Protein 2P9W (pdb70)

Foldseek 3Di:
DDDQKQWQQAWLQLFLDWAAQAAVQWIWGWSFQQGWIKIARSVVSDIDIADAPPAGHLRHGQKTWAEKDFQDNYPTQKMKTWIFGPQCPVVVRHDLQTWIKMFIWTPPDDRHTYGPDMDICNVQQVVCCVVPPWGFGQWHYWEAFNQQWIWIFTFAGFAFIWIADNNRPDIHGAETDGFDDDGGQYFQEWYAWHVLRWIWTAAHRDGIWIFHDPDSYTYTQDAAEPDDPDDRPQKHYKYWDDDPPATKIWTDRPQKTKIWGDPPSRNYTYIDIWGDPVRNQQQFHYKYWHDDPPDIFIWTFGSNCVCRRRNTDRIGMTGTIDCVGVDDDPDPD

Organism: Malassezia furfur (NCBI:txid55194)

Solvent-accessible surface area: 14211 Å² total; per-residue (Å²): 129,24,47,82,78,16,42,0,133,14,139,14,0,0,1,6,1,1,21,13,0,89,62,68,108,20,0,2,0,0,3,7,51,36,0,51,0,0,7,6,38,26,182,86,116,73,86,68,38,0,81,7,148,72,8,30,28,126,6,144,17,101,16,17,0,0,0,3,16,32,40,73,56,73,100,0,154,64,0,3,0,0,0,13,10,29,94,4,44,63,77,109,77,83,33,29,124,22,45,11,9,0,8,0,1,80,16,94,16,56,129,124,21,172,38,65,33,59,22,90,0,91,141,2,7,58,52,0,69,181,106,44,56,126,22,0,20,4,3,5,9,4,5,8,8,149,116,8,18,0,0,0,0,1,4,0,23,4,0,0,0,0,52,0,17,37,95,10,178,75,40,31,3,1,1,72,33,91,30,122,56,67,124,113,14,2,0,12,0,1,13,23,5,63,103,20,48,29,0,0,0,0,0,17,21,57,8,1,0,0,0,64,18,94,146,91,127,15,217,32,54,83,10,151,34,73,52,116,11,44,83,66,85,45,12,38,0,0,25,34,2,49,53,73,110,54,6,4,0,0,0,0,19,46,31,59,0,0,0,0,32,11,93,52,90,6,161,20,0,31,32,67,82,20,120,45,77,70,0,108,134,2,22,6,2,0,1,5,16,11,23,79,65,103,87,43,0,0,0,0,0,1,0,20,81,126,20,24,20,121,57,38,77,51,58,2,10,2,28,42,3,85,58,40,0,16,77,32,136,77,130,201,204

Sequence (333 aa):
ALPDQIDVKVKNLTPEDTIYDRTRQVFYQQSSNLYKKGRIEVYNPKTQSSSHFNNVVIDDGASSNGDGEEQQMSSGLSLLTHDNSKRLLFAVMKNAKSFNFADQSSHGASSFHSFNLPLSENSKKPVWSVNNFEEKVVQDEFEKKAGKRPFGVVQSAQDRRDGNSYVAFALGMMPAIARVSADGKKTVSTFAWESSGNGGQRPGYSSGITFDPHSSNKLIIAFGGPRALTAFDDVSKPYAWPEEPVKKINGDDFGTLSGTEKKIVTVPVGNNESVLVGARAPYAISFRRSWDNWKKSANIIKKTKRSELQNSGFTAVADYYQGSEQGLYAVSAFFDNGAHGGRSDYPLYKLDNSIQNNFHHHHH

Structure (mmCIF, N/CA/C/O backbone):
data_2P9W
#
_entry.id   2P9W
#
_cell.length_a   44.480
_cell.length_b   164.000
_cell.length_c   50.680
_cell.angle_alpha   90.00
_cell.angle_beta   90.00
_cell.angle_gamma   90.00
#
_symmetry.space_group_name_H-M   'P 21 21 2'
#
loop_
_entity.id
_entity.type
_entity.pdbx_description
1 polymer 'Mal s 1 allergenic protein'
2 non-polymer 'SULFATE ION'
3 non-polymer 'CHLORIDE ION'
4 non-polymer GLYCEROL
5 water water
#
loop_
_atom_site.group_PDB
_atom_site.id
_atom_site.type_symbol
_atom_site.label_atom_id
_atom_site.label_alt_id
_atom_site.label_comp_id
_atom_site.label_asym_id
_atom_site.label_entity_id
_atom_site.label_seq_id
_atom_site.pdbx_PDB_ins_code
_atom_site.Cartn_x
_atom_site.Cartn_y
_atom_site.Cartn_z
_atom_site.occupancy
_atom_site.B_iso_or_equiv
_atom_site.auth_seq_id
_atom_site.auth_comp_id
_atom_site.auth_asym_id
_atom_site.auth_atom_id
_atom_site.pdbx_PDB_model_num
ATOM 1 N N . ALA A 1 1 ? -11.191 8.485 -3.673 1.00 48.21 23 ALA A N 1
ATOM 2 C CA . ALA A 1 1 ? -11.118 9.894 -3.188 1.00 42.52 23 ALA A CA 1
ATOM 3 C C . ALA A 1 1 ? -10.897 9.918 -1.677 1.00 39.11 23 ALA A C 1
ATOM 4 O O . ALA A 1 1 ? -11.179 8.946 -0.967 1.00 40.94 23 ALA A O 1
ATOM 6 N N . LEU A 1 2 ? -10.399 11.036 -1.175 1.00 29.84 24 LEU A N 1
ATOM 7 C CA . LEU A 1 2 ? -10.161 11.151 0.260 1.00 23.85 24 LEU A CA 1
ATOM 8 C C . LEU A 1 2 ? -11.478 11.459 0.981 1.00 18.84 24 LEU A C 1
ATOM 9 O O . LEU A 1 2 ? -12.355 12.145 0.434 1.00 24.10 24 LEU A O 1
ATOM 14 N N . PRO A 1 3 ? -11.626 10.955 2.216 1.00 16.41 25 PRO A N 1
ATOM 15 C CA . PRO A 1 3 ? -12.871 11.080 2.955 1.00 17.09 25 PRO A CA 1
ATOM 16 C C . PRO A 1 3 ? -13.125 12.506 3.461 1.00 16.56 25 PRO A C 1
ATOM 17 O O . PRO A 1 3 ? -12.178 13.227 3.824 1.00 16.90 25 PRO A O 1
ATOM 21 N N . ASP A 1 4 ? -14.396 12.881 3.546 1.00 15.75 26 ASP A N 1
ATOM 22 C CA . ASP A 1 4 ? -14.795 14.169 4.116 1.00 15.65 26 ASP A CA 1
ATOM 23 C C . ASP A 1 4 ? -14.411 14.286 5.594 1.00 13.78 26 ASP A C 1
ATOM 24 O O . ASP A 1 4 ? -14.141 15.386 6.077 1.00 16.00 26 ASP A O 1
ATOM 29 N N . GLN A 1 5 ? -14.425 13.160 6.302 1.00 13.55 27 GLN A N 1
ATOM 30 C CA . GLN A 1 5 ? -13.976 13.104 7.687 1.00 15.33 27 GLN A CA 1
ATOM 31 C C . GLN A 1 5 ? -13.305 11.786 7.995 1.00 14.59 27 GLN A C 1
ATOM 32 O O . GLN A 1 5 ? -13.611 10.756 7.381 1.00 16.65 27 GLN A O 1
ATOM 38 N N . ILE A 1 6 ? -12.357 11.870 8.913 1.00 13.63 28 ILE A N 1
ATOM 39 C CA . ILE A 1 6 ? -11.698 10.703 9.481 1.00 12.81 28 ILE A CA 1
ATOM 40 C C . ILE A 1 6 ? -12.153 10.708 10.930 1.00 11.87 28 ILE A C 1
ATOM 41 O O . ILE A 1 6 ? -11.803 11.618 11.694 1.00 13.14 28 ILE A O 1
ATOM 46 N N . ASP A 1 7 ? -13.018 9.757 11.308 1.00 13.82 29 ASP A N 1
ATOM 47 C CA . ASP A 1 7 ? -13.543 9.707 12.678 1.00 14.38 29 ASP A CA 1
ATOM 48 C C . ASP A 1 7 ? -12.687 8.822 13.570 1.00 13.63 29 ASP A C 1
ATOM 49 O O . ASP A 1 7 ? -12.729 7.591 13.487 1.00 15.85 29 ASP A O 1
ATOM 54 N N . VAL A 1 8 ? -11.892 9.467 14.416 1.00 12.80 30 VAL A N 1
ATOM 55 C CA . VAL A 1 8 ? -11.018 8.763 15.337 1.00 12.98 30 VAL A CA 1
ATOM 56 C C . VAL A 1 8 ? -11.869 8.352 16.539 1.00 13.48 30 VAL A C 1
ATOM 57 O O . VAL A 1 8 ? -12.300 9.209 17.328 1.00 13.78 30 VAL A O 1
ATOM 61 N N . LYS A 1 9 ? -12.088 7.036 16.702 1.00 16.66 31 LYS A N 1
ATOM 62 C CA . LYS A 1 9 ? -12.993 6.574 17.793 1.00 19.38 31 LYS A CA 1
ATOM 63 C C . LYS A 1 9 ? -12.124 6.099 18.958 1.00 21.03 31 LYS A C 1
ATOM 64 O O . LYS A 1 9 ? -11.842 4.911 19.149 1.00 27.13 31 LYS A O 1
ATOM 70 N N . VAL A 1 10 ? -11.647 7.082 19.697 1.00 16.41 32 VAL A N 1
ATOM 71 C CA . VAL A 1 10 ? -10.874 6.893 20.919 1.00 16.10 32 VAL A CA 1
ATOM 72 C C . VAL A 1 10 ? -11.604 7.716 21.989 1.00 17.11 32 VAL A C 1
ATOM 73 O O . VAL A 1 10 ? -11.847 8.880 21.799 1.00 21.34 32 VAL A O 1
ATOM 77 N N . LYS A 1 11 ? -11.952 7.094 23.107 1.00 16.33 33 LYS A N 1
ATOM 78 C CA . LYS A 1 11 ? -12.755 7.729 24.115 1.00 17.35 33 LYS A CA 1
ATOM 79 C C . LYS A 1 11 ? -11.909 8.768 24.851 1.00 14.09 33 LYS A C 1
ATOM 80 O O . LYS A 1 11 ? -10.767 8.504 25.257 1.00 16.12 33 LYS A O 1
ATOM 86 N N . ASN A 1 12 ? -12.491 9.948 25.041 1.00 14.16 34 ASN A N 1
ATOM 87 C CA . ASN A 1 12 ? -11.883 10.995 25.872 1.00 12.99 34 ASN A CA 1
ATOM 88 C C . ASN A 1 12 ? -10.460 11.323 25.456 1.00 14.18 34 ASN A C 1
ATOM 89 O O . ASN A 1 12 ? -9.569 11.448 26.300 1.00 20.53 34 ASN A O 1
ATOM 94 N N . LEU A 1 13 ? -10.236 11.416 24.157 1.00 10.97 35 LEU A N 1
ATOM 95 C CA . LEU A 1 13 ? -8.900 11.673 23.648 1.00 11.32 35 LEU A CA 1
ATOM 96 C C . LEU A 1 13 ? -8.437 13.108 23.873 1.00 11.05 35 LEU A C 1
ATOM 97 O O . LEU A 1 13 ? -7.310 13.330 24.299 1.00 11.28 35 LEU A O 1
ATOM 102 N N . THR A 1 14 ? -9.269 14.076 23.523 1.00 10.77 36 THR A N 1
ATOM 103 C CA . THR A 1 14 ? -8.928 15.506 23.525 1.00 11.09 36 THR A CA 1
ATOM 104 C C . THR A 1 14 ? -7.650 15.802 22.766 1.00 9.47 36 THR A C 1
ATOM 105 O O . THR A 1 14 ? -6.654 16.204 23.366 1.00 10.21 36 THR A O 1
ATOM 109 N N . PRO A 1 15 ? -7.676 15.637 21.441 1.00 9.86 37 PRO A N 1
ATOM 110 C CA . PRO A 1 15 ? -6.483 15.837 20.628 1.00 9.79 37 PRO A CA 1
ATOM 111 C C . PRO A 1 15 ? -6.198 17.300 20.361 1.00 11.13 37 PRO A C 1
ATOM 112 O O . PRO A 1 15 ? -6.550 17.851 19.331 1.00 13.30 37 PRO A O 1
ATOM 116 N N . GLU A 1 16 ? -5.492 17.906 21.305 1.00 10.99 38 GLU A N 1
ATOM 117 C CA . GLU A 1 16 ? -5.100 19.266 21.152 1.00 11.88 38 GLU A CA 1
ATOM 118 C C . GLU A 1 16 ? -4.161 19.475 19.962 1.00 11.11 38 GLU A C 1
ATOM 119 O O . GLU A 1 16 ? -4.148 20.550 19.346 1.00 14.71 38 GLU A O 1
ATOM 125 N N . ASP A 1 17 ? -3.361 18.473 19.647 1.00 9.49 39 ASP A N 1
ATOM 126 C CA . ASP A 1 17 ? -2.616 18.504 18.412 1.00 8.50 39 ASP A CA 1
ATOM 127 C C . ASP A 1 17 ? -2.755 17.148 17.751 1.00 8.06 39 ASP A C 1
ATOM 128 O O . ASP A 1 17 ? -3.142 16.155 18.392 1.00 8.60 39 ASP A O 1
ATOM 133 N N . THR A 1 18 ? -2.490 17.125 16.456 1.00 7.79 40 THR A N 1
ATOM 134 C CA . THR A 1 18 ? -2.472 15.912 15.637 1.00 8.04 40 THR A CA 1
ATOM 135 C C . THR A 1 18 ? -1.629 16.225 14.427 1.00 7.61 40 THR A C 1
ATOM 136 O O . THR A 1 18 ? -1.815 17.272 13.795 1.00 8.58 40 THR A O 1
ATOM 140 N N . ILE A 1 19 ? -0.720 15.294 14.101 1.00 7.70 41 ILE A N 1
ATOM 141 C CA . ILE A 1 19 ? 0.131 15.352 12.943 1.00 7.27 41 ILE A CA 1
ATOM 142 C C . ILE A 1 19 ? 0.123 13.970 12.283 1.00 7.29 41 ILE A C 1
ATOM 143 O O . ILE A 1 19 ? -0.063 12.959 12.948 1.00 9.41 41 ILE A O 1
ATOM 148 N N . TYR A 1 20 ? 0.285 13.959 10.970 1.00 7.61 42 TYR A N 1
ATOM 149 C CA . TYR A 1 20 ? 0.369 12.735 10.181 1.00 8.44 42 TYR A CA 1
ATOM 150 C C . TYR A 1 20 ? 1.806 12.401 9.800 1.00 8.00 42 TYR A C 1
ATOM 151 O O . TYR A 1 20 ? 2.565 13.299 9.441 1.00 10.87 42 TYR A O 1
ATOM 160 N N . ASP A 1 21 ? 2.120 11.120 9.879 1.00 9.09 43 ASP A N 1
ATOM 161 C CA . ASP A 1 21 ? 3.407 10.636 9.426 1.00 9.22 43 ASP A CA 1
ATOM 162 C C . ASP A 1 21 ? 3.190 9.890 8.096 1.00 9.09 43 ASP A C 1
ATOM 163 O O . ASP A 1 21 ? 2.688 8.765 8.084 1.00 10.73 43 ASP A O 1
ATOM 168 N N . ARG A 1 22 ? 3.493 10.528 6.967 1.00 10.02 44 ARG A N 1
ATOM 169 C CA . ARG A 1 22 ? 3.175 9.934 5.676 1.00 10.92 44 ARG A CA 1
ATOM 170 C C . ARG A 1 22 ? 3.874 8.579 5.481 1.00 12.69 44 ARG A C 1
ATOM 171 O O . ARG A 1 22 ? 3.325 7.626 4.891 1.00 14.02 44 ARG A O 1
ATOM 179 N N . THR A 1 23 ? 5.124 8.529 5.921 1.00 10.84 45 THR A N 1
ATOM 180 C CA . THR A 1 23 ? 5.949 7.328 5.748 1.00 11.51 45 THR A CA 1
ATOM 181 C C . THR A 1 23 ? 5.370 6.154 6.526 1.00 12.63 45 THR A C 1
ATOM 182 O O . THR A 1 23 ? 5.317 5.033 6.000 1.00 14.14 45 THR A O 1
ATOM 186 N N . ARG A 1 24 ? 4.922 6.391 7.746 1.00 10.64 46 ARG A N 1
ATOM 187 C CA . ARG A 1 24 ? 4.461 5.339 8.628 1.00 10.93 46 ARG A CA 1
ATOM 188 C C . ARG A 1 24 ? 2.951 5.153 8.646 1.00 10.88 46 ARG A C 1
ATOM 189 O O . ARG A 1 24 ? 2.470 4.201 9.231 1.00 12.35 46 ARG A O 1
ATOM 197 N N . GLN A 1 25 ? 2.223 6.034 7.946 1.00 10.97 47 GLN A N 1
ATOM 198 C CA . GLN A 1 25 ? 0.769 5.889 7.760 1.00 10.78 47 GLN A CA 1
ATOM 199 C C . GLN A 1 25 ? 0.006 5.868 9.073 1.00 11.09 47 GLN A C 1
ATOM 200 O O . GLN A 1 25 ? -0.994 5.182 9.221 1.00 12.36 47 GLN A O 1
ATOM 206 N N . VAL A 1 26 ? 0.421 6.738 9.990 1.00 9.98 48 VAL A N 1
ATOM 207 C CA . VAL A 1 26 ? -0.228 6.891 11.279 1.00 9.20 48 VAL A CA 1
ATOM 208 C C . VAL A 1 26 ? -0.337 8.3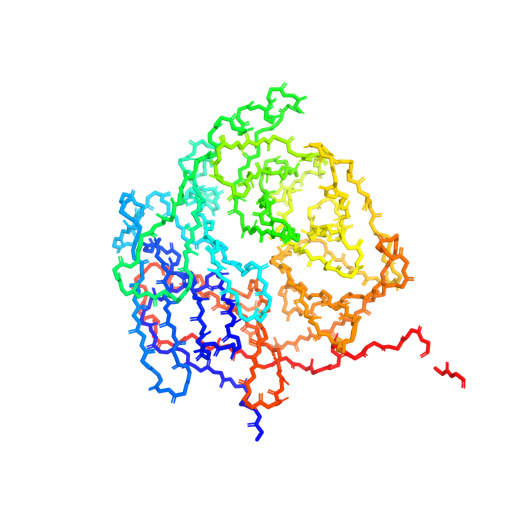89 11.581 1.00 9.26 48 VAL A C 1
ATOM 209 O O . VAL A 1 26 ? 0.520 9.202 11.155 1.00 9.60 48 VAL A O 1
ATOM 213 N N . PHE A 1 27 ? -1.335 8.728 12.399 1.00 8.07 49 PHE A N 1
ATOM 214 C CA . PHE A 1 27 ? -1.374 10.004 13.068 1.00 8.18 49 PHE A CA 1
ATOM 215 C C . PHE A 1 27 ? -0.805 9.868 14.478 1.00 8.67 49 PHE A C 1
ATOM 216 O O . PHE A 1 27 ? -1.059 8.888 15.186 1.00 10.09 49 PHE A O 1
ATOM 224 N N . TYR A 1 28 ? -0.049 10.896 14.876 1.00 7.78 50 TYR A N 1
ATOM 225 C CA . TYR A 1 28 ? 0.341 11.076 16.266 1.00 7.21 50 TYR A CA 1
ATOM 226 C C . TYR A 1 28 ? -0.580 12.175 16.827 1.00 6.68 50 TYR A C 1
ATOM 227 O O . TYR A 1 28 ? -0.686 13.264 16.266 1.00 8.23 50 TYR A O 1
ATOM 236 N N A GLN A 1 29 ? -1.299 11.852 17.908 0.50 6.57 51 GLN A N 1
ATOM 237 N N B GLN A 1 29 ? -1.191 11.865 17.979 0.50 6.98 51 GLN A N 1
ATOM 238 C CA A GLN A 1 29 ? -2.308 12.754 18.449 0.50 7.14 51 GLN A CA 1
ATOM 239 C CA B GLN A 1 29 ? -2.158 12.741 18.627 0.50 6.94 51 GLN A CA 1
ATOM 240 C C A GLN A 1 29 ? -2.081 12.987 19.923 0.50 6.66 51 GLN A C 1
ATOM 241 C C B GLN A 1 29 ? -1.788 13.014 20.062 0.50 6.59 51 GLN A C 1
ATOM 242 O O A GLN A 1 29 ? -1.778 12.064 20.678 0.50 7.39 51 GLN A O 1
ATOM 243 O O B GLN A 1 29 ? -1.292 12.160 20.778 0.50 7.50 51 GLN A O 1
ATOM 254 N N A SER A 1 30 ? -2.267 14.228 20.350 0.50 7.52 52 SER A N 1
ATOM 255 N N B SER A 1 30 ? -2.101 14.213 20.509 0.50 7.52 52 SER A N 1
ATOM 256 C CA A SER A 1 30 ? -2.274 14.521 21.789 0.50 8.97 52 SER A CA 1
ATOM 257 C CA B SER A 1 30 ? -1.895 14.557 21.907 0.50 8.52 52 SER A CA 1
ATOM 258 C C A SER A 1 30 ? -3.364 13.747 22.460 0.50 9.73 52 SER A C 1
ATOM 259 C C B SER A 1 30 ? -3.147 14.249 22.733 0.50 11.22 52 SER A C 1
ATOM 260 O O A SER A 1 30 ? -4.475 13.631 21.924 0.50 8.69 52 SER A O 1
ATOM 261 O O B SER A 1 30 ? -4.161 14.925 22.550 0.50 14.38 52 SER A O 1
ATOM 266 N N . ASN A 1 31 ? -3.078 13.290 23.673 1.00 9.56 53 ASN A N 1
ATOM 267 C CA . ASN A 1 31 ? -4.140 13.059 24.630 1.00 10.06 53 ASN A CA 1
ATOM 268 C C . ASN A 1 31 ? -3.924 14.116 25.702 1.00 11.09 53 ASN A C 1
ATOM 269 O O . ASN A 1 31 ? -3.001 14.018 26.523 1.00 11.15 53 ASN A O 1
ATOM 274 N N . LEU A 1 32 ? -4.739 15.162 25.664 1.00 9.77 54 LEU A N 1
ATOM 275 C CA . LEU A 1 32 ? -4.442 16.339 26.523 1.00 10.24 54 LEU A CA 1
ATOM 276 C C . LEU A 1 32 ? -4.345 15.984 27.994 1.00 9.44 54 LEU A C 1
ATOM 277 O O . LEU A 1 32 ? -3.335 16.180 28.661 1.00 10.24 54 LEU A O 1
ATOM 282 N N . TYR A 1 33 ? -5.452 15.495 28.514 1.00 9.75 55 TYR A N 1
ATOM 283 C CA . TYR A 1 33 ? -5.572 15.390 29.935 1.00 9.64 55 TYR A CA 1
ATOM 284 C C . TYR A 1 33 ? -4.746 14.265 30.531 1.00 11.45 55 TYR A C 1
ATOM 285 O O . TYR A 1 33 ? -4.347 14.364 31.716 1.00 11.69 55 TYR A O 1
ATOM 294 N N A LYS A 1 34 ? -4.538 13.188 29.750 0.50 10.03 56 LYS A N 1
ATOM 295 N N B LYS A 1 34 ? -4.494 13.194 29.769 0.50 10.22 56 LYS A N 1
ATOM 296 C CA A LYS A 1 34 ? -3.732 12.058 30.193 0.50 10.67 56 LYS A CA 1
ATOM 297 C CA B LYS A 1 34 ? -3.681 12.109 30.293 0.50 10.59 56 LYS A CA 1
ATOM 298 C C A LYS A 1 34 ? -2.230 12.286 29.951 0.50 10.20 56 LYS A C 1
ATOM 299 C C B LYS A 1 34 ? -2.207 12.267 29.926 0.50 9.72 56 LYS A C 1
ATOM 300 O O A LYS A 1 34 ? -1.414 11.522 30.420 0.50 10.45 56 LYS A O 1
ATOM 301 O O B LYS A 1 34 ? -1.391 11.432 30.262 0.50 10.42 56 LYS A O 1
ATOM 312 N N . GLY A 1 35 ? -1.865 13.356 29.243 1.00 10.00 57 GLY A N 1
ATOM 313 C CA . GLY A 1 35 ? -0.465 13.671 29.063 1.00 9.94 57 GLY A CA 1
ATOM 314 C C . GLY A 1 35 ? 0.291 12.571 28.345 1.00 9.92 57 GLY A C 1
ATOM 315 O O . GLY A 1 35 ? 1.425 12.215 28.747 1.00 11.05 57 GLY A O 1
ATOM 316 N N . ARG A 1 36 ? -0.281 12.061 27.240 1.00 10.36 58 ARG A N 1
ATOM 317 C CA . ARG A 1 36 ? 0.362 10.955 26.504 1.00 10.32 58 ARG A CA 1
ATOM 318 C C . ARG A 1 36 ? 0.169 11.161 25.015 1.00 9.14 58 ARG A C 1
ATOM 319 O O . ARG A 1 36 ? -0.659 12.005 24.594 1.00 10.47 58 ARG A O 1
ATOM 327 N N . ILE A 1 37 ? 0.893 10.369 24.226 1.00 9.11 59 ILE A N 1
ATOM 328 C CA . ILE A 1 37 ? 0.799 10.431 22.778 1.00 8.56 59 ILE A CA 1
ATOM 329 C C . ILE A 1 37 ? -0.055 9.233 22.356 1.00 9.12 59 ILE A C 1
ATOM 330 O O . ILE A 1 37 ? 0.226 8.119 22.820 1.00 11.81 59 ILE A O 1
ATOM 335 N N . GLU A 1 38 ? -1.067 9.460 21.514 1.00 7.86 60 GLU A N 1
ATOM 336 C CA . GLU A 1 38 ? -1.870 8.387 20.971 1.00 8.25 60 GLU A CA 1
ATOM 337 C C . GLU A 1 38 ? -1.488 8.224 19.496 1.00 7.92 60 GLU A C 1
ATOM 338 O O . GLU A 1 38 ? -1.262 9.207 18.798 1.00 11.71 60 GLU A O 1
ATOM 344 N N . VAL A 1 39 ? -1.296 6.975 19.063 1.00 8.64 61 VAL A N 1
ATOM 345 C CA . VAL A 1 39 ? -0.835 6.665 17.713 1.00 8.49 61 VAL A CA 1
ATOM 346 C C . VAL A 1 39 ? -1.996 5.920 17.024 1.00 8.20 61 VAL A C 1
ATOM 347 O O . VAL A 1 39 ? -2.382 4.824 17.473 1.00 10.26 61 VAL A O 1
ATOM 351 N N . TYR A 1 40 ? -2.569 6.540 15.997 1.00 8.49 62 TYR A N 1
ATOM 352 C CA . TYR A 1 40 ? -3.777 6.048 15.362 1.00 8.02 62 TYR A CA 1
ATOM 353 C C . TYR A 1 40 ? -3.489 5.668 13.924 1.00 8.57 62 TYR A C 1
ATOM 354 O O . TYR A 1 40 ? -2.971 6.486 13.137 1.00 9.60 62 TYR A O 1
ATOM 363 N N . ASN A 1 41 ? -3.852 4.451 13.546 1.00 8.87 63 ASN A N 1
ATOM 364 C CA . ASN A 1 41 ? -3.740 4.005 12.163 1.00 9.44 63 ASN A CA 1
ATOM 365 C C . ASN A 1 41 ? -5.100 4.153 11.506 1.00 9.38 63 ASN A C 1
ATOM 366 O O . ASN A 1 41 ? -6.006 3.438 11.855 1.00 11.17 63 ASN A O 1
ATOM 371 N N . PRO A 1 42 ? -5.249 5.113 10.568 1.00 10.52 64 PRO A N 1
ATOM 372 C CA . PRO A 1 42 ? -6.559 5.349 10.007 1.00 11.08 64 PRO A CA 1
ATOM 373 C C . PRO A 1 42 ? -7.043 4.286 9.050 1.00 14.03 64 PRO A C 1
ATOM 374 O O . PRO A 1 42 ? -8.255 4.170 8.858 1.00 17.15 64 PRO A O 1
ATOM 378 N N . LYS A 1 43 ? -6.137 3.468 8.520 1.00 12.67 65 LYS A N 1
ATOM 379 C CA . LYS A 1 43 ? -6.543 2.372 7.634 1.00 15.31 65 LYS A CA 1
ATOM 380 C C . LYS A 1 43 ? -7.138 1.209 8.418 1.00 13.79 65 LYS A C 1
ATOM 381 O O . LYS A 1 43 ? -8.133 0.624 7.988 1.00 18.22 65 LYS A O 1
ATOM 387 N N . THR A 1 44 ? -6.512 0.844 9.535 1.00 12.39 66 THR A N 1
ATOM 388 C CA . THR A 1 44 ? -6.981 -0.313 10.330 1.00 11.99 66 THR A CA 1
ATOM 389 C C . THR A 1 44 ? -7.862 0.096 11.507 1.00 11.24 66 THR A C 1
ATOM 390 O O . THR A 1 44 ? -8.588 -0.728 12.049 1.00 12.22 66 THR A O 1
ATOM 394 N N . GLN A 1 45 ? -7.757 1.360 11.917 1.00 10.08 67 GLN A N 1
ATOM 395 C CA . GLN A 1 45 ? -8.380 1.896 13.112 1.00 12.15 67 GLN A CA 1
ATOM 396 C C . GLN A 1 45 ? -7.779 1.407 14.444 1.00 12.32 67 GLN A C 1
ATOM 397 O O . GLN A 1 45 ? -8.346 1.633 15.528 1.00 15.05 67 GLN A O 1
ATOM 403 N N A SER A 1 46 ? -6.633 0.732 14.374 0.25 9.88 68 SER A N 1
ATOM 404 N N B SER A 1 46 ? -6.590 0.820 14.364 0.25 10.79 68 SER A N 1
ATOM 405 N N C SER A 1 46 ? -6.611 0.781 14.374 0.50 10.85 68 SER A N 1
ATOM 406 C CA A SER A 1 46 ? -5.941 0.337 15.590 0.25 9.94 68 SER A CA 1
ATOM 407 C CA B SER A 1 46 ? -5.900 0.341 15.549 0.25 10.49 68 SER A CA 1
ATOM 408 C CA C SER A 1 46 ? -5.938 0.380 15.587 0.50 11.31 68 SER A CA 1
ATOM 409 C C A SER A 1 46 ? -5.267 1.574 16.180 0.25 9.95 68 SER A C 1
ATOM 410 C C B SER A 1 46 ? -5.086 1.476 16.177 0.25 10.19 68 SER A C 1
ATOM 411 C C C SER A 1 46 ? -5.258 1.598 16.183 0.50 10.09 68 SER A C 1
ATOM 412 O O A SER A 1 46 ? -4.877 2.492 15.449 0.25 13.20 68 SER A O 1
ATOM 413 O O B SER A 1 46 ? -4.366 2.196 15.464 0.25 7.59 68 SER A O 1
ATOM 414 O O C SER A 1 46 ? -4.792 2.487 15.450 0.50 10.15 68 SER A O 1
ATOM 421 N N . HIS A 1 47 ? -5.164 1.600 17.503 1.00 9.58 69 HIS A N 1
ATOM 422 C CA . HIS A 1 47 ? -4.429 2.646 18.212 1.00 10.15 69 HIS A CA 1
ATOM 423 C C . HIS A 1 47 ? -3.711 2.077 19.444 1.00 10.11 69 HIS A C 1
ATOM 424 O O . HIS A 1 47 ? -4.094 1.051 20.023 1.00 9.86 69 HIS A O 1
ATOM 431 N N . PHE A 1 48 ? -2.674 2.798 19.857 1.00 9.90 70 PHE A N 1
ATOM 432 C CA . PHE A 1 48 ? -2.025 2.547 21.128 1.00 9.61 70 PHE A CA 1
ATOM 433 C C . PHE A 1 48 ? -1.502 3.887 21.628 1.00 10.25 70 PHE A C 1
ATOM 434 O O . PHE A 1 48 ? -1.592 4.909 20.931 1.00 10.28 70 PHE A O 1
ATOM 442 N N A ASN A 1 49 ? -0.926 3.855 22.830 0.50 10.93 71 ASN A N 1
ATOM 443 N N B ASN A 1 49 ? -0.979 3.893 22.839 0.50 10.75 71 ASN A N 1
ATOM 444 C CA A ASN A 1 49 ? -0.415 5.056 23.497 0.50 10.93 71 ASN A CA 1
ATOM 445 C CA B ASN A 1 49 ? -0.454 5.127 23.370 0.50 10.40 71 ASN A CA 1
ATOM 446 C C A ASN A 1 49 ? 1.026 4.945 23.906 0.50 11.91 71 ASN A C 1
ATOM 447 C C B ASN A 1 49 ? 0.973 4.973 23.910 0.50 10.59 71 ASN A C 1
ATOM 448 O O A ASN A 1 49 ? 1.515 3.850 24.227 0.50 13.10 71 ASN A O 1
ATOM 449 O O B ASN A 1 49 ? 1.443 3.851 24.171 0.50 12.12 71 ASN A O 1
ATOM 458 N N . VAL A 1 50 ? 1.658 6.108 24.021 1.00 10.54 72 VAL A N 1
ATOM 459 C CA . VAL A 1 50 ? 3.010 6.227 24.564 1.00 10.52 72 VAL A CA 1
ATOM 460 C C . VAL A 1 50 ? 2.899 7.158 25.752 1.00 10.58 72 VAL A C 1
ATOM 461 O O . VAL A 1 50 ? 2.548 8.325 25.645 1.00 11.17 72 VAL A O 1
ATOM 465 N N . VAL A 1 51 ? 3.134 6.585 26.930 1.00 12.61 73 VAL A N 1
ATOM 466 C CA . VAL A 1 51 ? 3.183 7.308 28.179 1.00 14.31 73 VAL A CA 1
ATOM 467 C C . VAL A 1 51 ? 4.575 7.848 28.459 1.00 15.15 73 VAL A C 1
ATOM 468 O O . VAL A 1 51 ? 5.589 7.315 28.001 1.00 18.88 73 VAL A O 1
ATOM 472 N N . ILE A 1 52 ? 4.612 8.952 29.210 1.00 13.61 74 ILE A N 1
ATOM 473 C CA . ILE A 1 52 ? 5.857 9.560 29.645 1.00 15.57 74 ILE A CA 1
ATOM 474 C C . ILE A 1 52 ? 5.894 9.484 31.153 1.00 15.54 74 ILE A C 1
ATOM 475 O O . ILE A 1 52 ? 5.085 10.089 31.830 1.00 14.65 74 ILE A O 1
ATOM 480 N N A ASP A 1 53 ? 6.861 8.713 31.660 0.50 17.78 75 ASP A N 1
ATOM 481 N N B ASP A 1 53 ? 6.830 8.705 31.685 0.50 14.95 75 ASP A N 1
ATOM 482 C CA A ASP A 1 53 ? 7.015 8.471 33.091 0.50 18.50 75 ASP A CA 1
ATOM 483 C CA B ASP A 1 53 ? 6.785 8.381 33.101 0.50 19.29 75 ASP A CA 1
ATOM 484 C C A ASP A 1 53 ? 7.018 9.772 33.873 0.50 18.40 75 ASP A C 1
ATOM 485 C C B ASP A 1 53 ? 7.075 9.614 33.957 0.50 19.76 75 ASP A C 1
ATOM 486 O O A ASP A 1 53 ? 7.743 10.703 33.515 0.50 17.65 75 ASP A O 1
ATOM 487 O O B ASP A 1 53 ? 8.050 10.323 33.747 0.50 21.35 75 ASP A O 1
ATOM 496 N N . GLY A 1 54 ? 6.176 9.861 34.905 1.00 17.75 76 GLY A N 1
ATOM 497 C CA . GLY A 1 54 ? 6.165 11.063 35.736 1.00 20.01 76 GLY A CA 1
ATOM 498 C C . GLY A 1 54 ? 5.337 12.217 35.192 1.00 19.12 76 GLY A C 1
ATOM 499 O O . GLY A 1 54 ? 5.142 13.213 35.892 1.00 24.59 76 GLY A O 1
ATOM 500 N N . ALA A 1 55 ? 4.876 12.112 33.944 1.00 15.38 77 ALA A N 1
ATOM 501 C CA . ALA A 1 55 ? 4.103 13.179 33.316 1.00 13.53 77 ALA A CA 1
ATOM 502 C C . ALA A 1 55 ? 2.718 12.717 32.895 1.00 13.49 77 ALA A C 1
ATOM 503 O O . ALA A 1 55 ? 1.741 13.440 33.082 1.00 14.86 77 ALA A O 1
ATOM 505 N N . SER A 1 56 ? 2.612 11.512 32.338 1.00 12.84 78 SER A N 1
ATOM 506 C CA . SER A 1 56 ? 1.316 10.998 31.947 1.00 12.55 78 SER A CA 1
ATOM 507 C C . SER A 1 56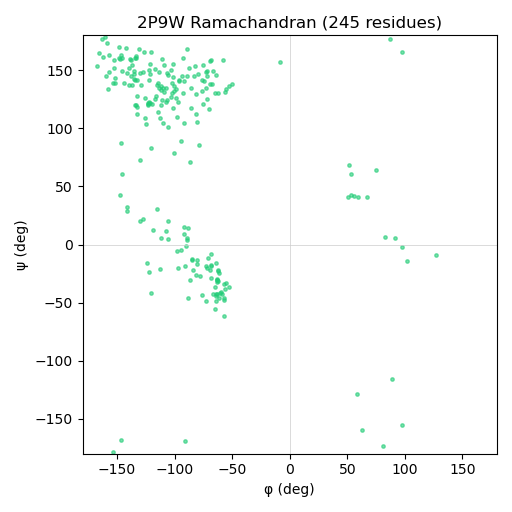 ? 0.466 10.720 33.205 1.00 13.12 78 SER A C 1
ATOM 508 O O . SER A 1 56 ? 0.996 10.527 34.326 1.00 15.77 78 SER A O 1
ATOM 511 N N . SER A 1 57 ? -0.849 10.676 33.029 1.00 11.80 79 SER A N 1
ATOM 512 C CA . SER A 1 57 ? -1.761 10.517 34.149 1.00 12.99 79 SER A CA 1
ATOM 513 C C . SER A 1 57 ? -3.052 9.868 33.715 1.00 14.73 79 SER A C 1
ATOM 514 O O . SER A 1 57 ? -3.216 9.519 32.549 1.00 13.60 79 SER A O 1
ATOM 517 N N . ASN A 1 58 ? -3.981 9.706 34.654 1.00 15.11 80 ASN A N 1
ATOM 518 C CA . ASN A 1 58 ? -5.314 9.206 34.337 1.00 16.47 80 ASN A CA 1
ATOM 519 C C . ASN A 1 58 ? -6.338 10.291 34.031 1.00 15.86 80 ASN A C 1
ATOM 520 O O . ASN A 1 58 ? -7.526 9.994 33.977 1.00 17.95 80 ASN A O 1
ATOM 525 N N . GLY A 1 59 ? -5.878 11.527 33.781 1.00 14.85 81 GLY A N 1
ATOM 526 C CA . GLY A 1 59 ? -6.759 12.615 33.369 1.00 15.06 81 GLY A CA 1
ATOM 527 C C . GLY A 1 59 ? -6.668 13.880 34.203 1.00 14.43 81 GLY A C 1
ATOM 528 O O . GLY A 1 59 ? -7.263 14.900 33.835 1.00 16.32 81 GLY A O 1
ATOM 529 N N . ASP A 1 60 ? -5.944 13.818 35.328 1.00 15.91 82 ASP A N 1
ATOM 530 C CA . ASP A 1 60 ? -5.850 14.965 36.239 1.00 16.05 82 ASP A CA 1
ATOM 531 C C . ASP A 1 60 ? -4.397 15.335 36.560 1.00 14.02 82 ASP A C 1
ATOM 532 O O . ASP A 1 60 ? -4.122 16.008 37.547 1.00 17.40 82 ASP A O 1
ATOM 537 N N . GLY A 1 61 ? -3.475 14.932 35.688 1.00 13.26 83 GLY A N 1
ATOM 538 C CA . GLY A 1 61 ? -2.090 15.240 35.922 1.00 14.28 83 GLY A CA 1
ATOM 539 C C . GLY A 1 61 ? -1.775 16.713 35.776 1.00 13.25 83 GLY A C 1
ATOM 540 O O . GLY A 1 61 ? -2.490 17.438 35.064 1.00 15.03 83 GLY A O 1
ATOM 541 N N A GLU A 1 62 ? -0.669 17.128 36.398 0.50 11.44 84 GLU A N 1
ATOM 542 N N B GLU A 1 62 ? -0.662 17.127 36.386 0.50 16.90 84 GLU A N 1
ATOM 543 C CA A GLU A 1 62 ? -0.168 18.516 36.322 0.50 14.34 84 GLU A CA 1
ATOM 544 C CA B GLU A 1 62 ? -0.183 18.519 36.336 0.50 18.23 84 GLU A CA 1
ATOM 545 C C A GLU A 1 62 ? 0.212 18.927 34.905 0.50 12.39 84 GLU A C 1
ATOM 546 C C B GLU A 1 62 ? 0.333 18.942 34.961 0.50 14.46 84 GLU A C 1
ATOM 547 O O A GLU A 1 62 ? 0.058 20.091 34.540 0.50 15.20 84 GLU A O 1
ATOM 548 O O B GLU A 1 62 ? 0.443 20.138 34.707 0.50 13.37 84 GLU A O 1
ATOM 559 N N . GLN A 1 63 ? 0.715 17.981 34.121 1.00 11.30 85 GLN A N 1
ATOM 560 C CA . GLN A 1 63 ? 1.158 18.254 32.749 1.00 10.81 85 GLN A CA 1
ATOM 561 C C . GLN A 1 63 ? 0.217 17.599 31.755 1.00 11.89 85 GLN A C 1
ATOM 562 O O . GLN A 1 63 ? -0.372 16.542 32.008 1.00 14.76 85 GLN A O 1
ATOM 568 N N . GLN A 1 64 ? 0.044 18.283 30.631 1.00 10.65 86 GLN A N 1
ATOM 569 C CA . GLN A 1 64 ? -0.855 17.894 29.569 1.00 10.10 86 GLN A CA 1
ATOM 570 C C . GLN A 1 64 ? -0.137 17.929 28.239 1.00 9.45 86 GLN A C 1
ATOM 571 O O . GLN A 1 64 ? 0.737 18.748 28.032 1.00 11.18 86 GLN A O 1
ATOM 577 N N . MET A 1 65 ? -0.515 17.032 27.331 1.00 10.85 87 MET A N 1
ATOM 578 C CA . MET A 1 65 ? 0.152 16.941 26.012 1.00 11.27 87 MET A CA 1
ATOM 579 C C . MET A 1 65 ? -0.383 18.036 25.089 1.00 11.38 87 MET A C 1
ATOM 580 O O . MET A 1 65 ? -1.553 18.021 24.743 1.00 16.22 87 MET A O 1
ATOM 585 N N A SER A 1 66 ? 0.420 19.040 24.763 0.50 14.05 88 SER A N 1
ATOM 586 N N B SER A 1 66 ? 0.477 18.975 24.655 0.50 10.40 88 SER A N 1
ATOM 587 C CA A SER A 1 66 ? 0.003 19.875 23.652 0.50 16.58 88 SER A CA 1
ATOM 588 C CA B SER A 1 66 ? 0.004 20.169 23.879 0.50 9.38 88 SER A CA 1
ATOM 589 C C A SER A 1 66 ? 0.786 19.369 22.448 0.50 13.33 88 SER A C 1
ATOM 590 C C B SER A 1 66 ? 0.445 20.317 22.384 0.50 8.76 88 SER A C 1
ATOM 591 O O A SER A 1 66 ? 0.676 18.248 21.992 0.50 16.82 88 SER A O 1
ATOM 592 O O B SER A 1 66 ? -0.345 20.802 21.563 0.50 7.58 88 SER A O 1
ATOM 597 N N . GLY A 1 67 ? 1.720 20.110 22.036 1.00 13.53 89 GLY A N 1
ATOM 598 C CA . GLY A 1 67 ? 2.097 20.040 20.648 1.00 9.38 89 GLY A CA 1
ATOM 599 C C . GLY A 1 67 ? 2.947 18.853 20.315 1.00 8.67 89 GLY A C 1
ATOM 600 O O . GLY A 1 67 ? 3.775 18.366 21.126 1.00 15.06 89 GLY A O 1
ATOM 601 N N . LEU A 1 68 ? 2.795 18.405 19.082 1.00 7.04 90 LEU A N 1
ATOM 602 C CA . LEU A 1 68 ? 3.650 17.347 18.534 1.00 7.60 90 LEU A CA 1
ATOM 603 C C . LEU A 1 68 ? 4.225 17.862 17.216 1.00 7.90 90 LEU A C 1
ATOM 604 O O . LEU A 1 68 ? 3.592 18.631 16.513 1.00 8.51 90 LEU A O 1
ATOM 609 N N . SER A 1 69 ? 5.429 17.426 16.881 1.00 7.72 91 SER A N 1
ATOM 610 C CA . SER A 1 69 ? 6.030 17.804 15.609 1.00 7.36 91 SER A CA 1
ATOM 611 C C . SER A 1 69 ? 7.003 16.766 15.129 1.00 7.42 91 SER A C 1
ATOM 612 O O . SER A 1 69 ? 7.545 16.000 15.940 1.00 9.16 91 SER A O 1
ATOM 615 N N . LEU A 1 70 ? 7.264 16.773 13.814 1.00 8.04 92 LEU A N 1
ATOM 616 C CA . LEU A 1 70 ? 8.218 15.876 13.176 1.00 7.87 92 LEU A CA 1
ATOM 617 C C . LEU A 1 70 ? 9.520 16.583 12.890 1.00 7.40 92 LEU A C 1
ATOM 618 O O . LEU A 1 70 ? 9.551 17.739 12.466 1.00 9.02 92 LEU A O 1
ATOM 623 N N . LEU A 1 71 ? 10.629 15.855 13.025 1.00 8.24 93 LEU A N 1
ATOM 624 C CA . LEU A 1 71 ? 11.924 16.379 12.576 1.00 8.44 93 LEU A CA 1
ATOM 625 C C . LEU A 1 71 ? 11.913 16.769 11.085 1.00 8.95 93 LEU A C 1
ATOM 626 O O . LEU A 1 71 ? 12.444 17.825 10.721 1.00 9.58 93 LEU A O 1
ATOM 631 N N . THR A 1 72 ? 11.394 15.868 10.231 1.00 9.35 94 THR A N 1
ATOM 632 C CA . THR A 1 72 ? 11.244 16.115 8.797 1.00 10.22 94 THR A CA 1
ATOM 633 C C . THR A 1 72 ? 9.885 15.550 8.399 1.00 9.71 94 THR A C 1
ATOM 634 O O . THR A 1 72 ? 9.345 14.665 9.043 1.00 10.54 94 THR A O 1
ATOM 638 N N . HIS A 1 73 ? 9.384 16.023 7.277 1.00 9.72 95 HIS A N 1
ATOM 639 C CA . HIS A 1 73 ? 8.086 15.584 6.798 1.00 10.53 95 HIS A CA 1
ATOM 640 C C . HIS A 1 73 ? 8.064 14.102 6.444 1.00 11.23 95 HIS A C 1
ATOM 641 O O . HIS A 1 73 ? 7.170 13.354 6.868 1.00 11.31 95 HIS A O 1
ATOM 648 N N . ASP A 1 74 ? 9.069 13.692 5.680 1.00 11.89 96 ASP A N 1
ATOM 649 C CA . ASP A 1 74 ? 9.200 12.309 5.222 1.00 12.31 96 ASP A CA 1
ATOM 650 C C . ASP A 1 74 ? 10.319 11.612 5.973 1.00 11.95 96 ASP A C 1
ATOM 651 O O . ASP A 1 74 ? 11.332 12.221 6.319 1.00 12.51 96 ASP A O 1
ATOM 656 N N . ASN A 1 75 ? 10.144 10.314 6.183 1.00 11.33 97 ASN A N 1
ATOM 657 C CA . ASN A 1 75 ? 11.152 9.507 6.837 1.00 12.10 97 ASN A CA 1
ATOM 658 C C . ASN A 1 75 ? 11.605 10.152 8.128 1.00 10.76 97 ASN A C 1
ATOM 659 O O . ASN A 1 75 ? 12.801 10.127 8.446 1.00 12.07 97 ASN A O 1
ATOM 664 N N . SER A 1 76 ? 10.668 10.713 8.886 1.00 11.33 98 SER A N 1
ATOM 665 C CA . SER A 1 76 ? 11.089 11.447 10.066 1.00 10.46 98 SER A CA 1
ATOM 666 C C . SER A 1 76 ? 11.801 10.531 11.046 1.00 9.42 98 SER A C 1
ATOM 667 O O . SER A 1 76 ? 11.262 9.496 11.419 1.00 10.79 98 SER A O 1
ATOM 670 N N . LYS A 1 77 ? 12.973 10.950 11.509 1.00 10.23 99 LYS A N 1
ATOM 671 C CA . LYS A 1 77 ? 13.715 10.143 12.470 1.00 9.96 99 LYS A CA 1
ATOM 672 C C . LYS A 1 77 ? 13.292 10.351 13.904 1.00 10.29 99 LYS A C 1
ATOM 673 O O . LYS A 1 77 ? 13.527 9.495 14.781 1.00 10.79 99 LYS A O 1
ATOM 679 N N . ARG A 1 78 ? 12.665 11.510 14.167 1.00 9.46 100 ARG A N 1
ATOM 680 C CA . ARG A 1 78 ? 12.284 11.878 15.519 1.00 9.22 100 ARG A CA 1
ATOM 681 C C . ARG A 1 78 ? 10.947 12.601 15.547 1.00 8.77 100 ARG A C 1
ATOM 682 O O . ARG A 1 78 ? 10.499 13.186 14.545 1.00 8.86 100 ARG A O 1
ATOM 690 N N A LEU A 1 79 ? 10.291 12.497 16.701 0.50 8.25 101 LEU A N 1
ATOM 691 N N B LEU A 1 79 ? 10.348 12.527 16.738 0.50 9.10 101 LEU A N 1
ATOM 692 C CA A LEU A 1 79 ? 9.094 13.248 17.028 0.50 7.61 101 LEU A CA 1
ATOM 693 C CA B LEU A 1 79 ? 9.097 13.151 17.118 0.50 9.32 101 LEU A CA 1
ATOM 694 C C A LEU A 1 79 ? 9.317 13.963 18.368 0.50 7.75 101 LEU A C 1
ATOM 695 C C B LEU A 1 79 ? 9.424 14.012 18.352 0.50 8.76 101 LEU A C 1
ATOM 696 O O A LEU A 1 79 ? 9.913 13.401 19.302 0.50 7.49 101 LEU A O 1
ATOM 697 O O B LEU A 1 79 ? 10.263 13.622 19.185 0.50 8.67 101 LEU A O 1
ATOM 706 N N . PHE A 1 80 ? 8.809 15.189 18.447 1.00 7.75 102 PHE A N 1
ATOM 707 C CA . PHE A 1 80 ? 8.990 16.046 19.596 1.00 8.15 102 PHE A CA 1
ATOM 708 C C . PHE A 1 80 ? 7.652 16.347 20.236 1.00 8.54 102 PHE A C 1
ATOM 709 O O . PHE A 1 80 ? 6.697 16.668 19.543 1.00 7.91 102 PHE A O 1
ATOM 717 N N . ALA A 1 81 ? 7.587 16.247 21.571 1.00 7.66 103 ALA A N 1
ATOM 718 C CA . ALA A 1 81 ? 6.344 16.384 22.325 1.00 8.18 103 ALA A CA 1
ATOM 719 C C . ALA A 1 81 ? 6.502 17.503 23.372 1.00 8.29 103 ALA A C 1
ATOM 720 O O . ALA A 1 81 ? 7.358 17.436 24.249 1.00 8.57 103 ALA A O 1
ATOM 722 N N . VAL A 1 82 ? 5.629 18.507 23.250 1.00 7.52 104 VAL A N 1
ATOM 723 C CA . VAL A 1 82 ? 5.482 19.611 24.191 1.00 7.25 104 VAL A CA 1
ATOM 724 C C . VAL A 1 82 ? 4.427 19.295 25.202 1.00 9.07 104 VAL A C 1
ATOM 725 O O . VAL A 1 82 ? 3.326 18.889 24.816 1.00 9.95 104 VAL A O 1
ATOM 729 N N . MET A 1 83 ? 4.752 19.470 26.490 1.00 8.04 105 MET A N 1
ATOM 730 C CA . MET A 1 83 ? 3.779 19.274 27.551 1.00 8.75 105 MET A CA 1
ATOM 731 C C . MET A 1 83 ? 3.653 20.578 28.331 1.00 8.09 105 MET A C 1
ATOM 732 O O . MET A 1 83 ? 4.637 21.097 28.834 1.00 9.40 105 MET A O 1
ATOM 737 N N . LYS A 1 84 ? 2.425 21.094 28.373 1.00 8.61 106 LYS A N 1
ATOM 738 C CA . LYS A 1 84 ? 2.101 22.295 29.098 1.00 9.37 106 LYS A CA 1
ATOM 739 C C . LYS A 1 84 ? 1.619 21.983 30.518 1.00 9.49 106 LYS A C 1
ATOM 740 O O . LYS A 1 84 ? 1.178 20.864 30.810 1.00 10.39 106 LYS A O 1
ATOM 746 N N . ASN A 1 85 ? 1.670 22.984 31.393 1.00 9.34 107 ASN A N 1
ATOM 747 C CA . ASN A 1 85 ? 1.061 22.828 32.674 1.00 11.04 107 ASN A CA 1
ATOM 748 C C . ASN A 1 85 ? -0.457 22.916 32.563 1.00 11.53 107 ASN A C 1
ATOM 749 O O . ASN A 1 85 ? -0.983 23.730 31.816 1.00 11.55 107 ASN A O 1
ATOM 754 N N . ALA A 1 86 ? -1.143 22.059 33.331 1.00 11.04 108 ALA A N 1
ATOM 755 C CA . ALA A 1 86 ? -2.592 21.957 33.321 1.00 11.24 108 ALA A CA 1
ATOM 756 C C . ALA A 1 86 ? -3.250 23.273 33.756 1.00 11.71 108 ALA A C 1
ATOM 757 O O . ALA A 1 86 ? -4.408 23.529 33.396 1.00 13.79 108 ALA A O 1
ATOM 759 N N . LYS A 1 87 ? -2.539 24.113 34.526 1.00 11.05 109 LYS A N 1
ATOM 760 C CA . LYS A 1 87 ? -3.114 25.374 35.000 1.00 11.32 109 LYS A CA 1
ATOM 761 C C . LYS A 1 87 ? -2.808 26.591 34.137 1.00 10.60 109 LYS A C 1
ATOM 762 O O . LYS A 1 87 ? -3.331 27.688 34.385 1.00 11.33 109 LYS A O 1
ATOM 768 N N . SER A 1 88 ? -1.997 26.427 33.110 1.00 9.65 110 SER A N 1
ATOM 769 C CA . SER A 1 88 ? -1.640 27.571 32.277 1.00 9.81 110 SER A CA 1
ATOM 770 C C . SER A 1 88 ? -2.881 28.188 31.588 1.00 10.12 110 SER A C 1
ATOM 771 O O . SER A 1 88 ? -3.044 29.413 31.570 1.00 10.02 110 SER A O 1
ATOM 774 N N . PHE A 1 89 ? -3.721 27.319 31.013 1.00 10.77 111 PHE A N 1
ATOM 775 C CA . PHE A 1 89 ? -4.931 27.719 30.313 1.00 12.08 111 PHE A CA 1
ATOM 776 C C . PHE A 1 89 ? -6.184 27.422 31.126 1.00 14.08 111 PHE A C 1
ATOM 777 O O . PHE A 1 89 ? -7.294 27.377 30.588 1.00 17.28 111 PHE A O 1
ATOM 785 N N . ASN A 1 90 ? -6.007 27.258 32.440 1.00 14.60 112 ASN A N 1
ATOM 786 C CA . ASN A 1 90 ? -7.167 27.198 33.345 1.00 15.47 112 ASN A CA 1
ATOM 787 C C . ASN A 1 90 ? -7.389 28.617 33.882 1.00 17.87 112 ASN A C 1
ATOM 788 O O . ASN A 1 90 ? -6.808 28.982 34.883 1.00 18.57 112 ASN A O 1
ATOM 793 N N . PHE A 1 91 ? -8.183 29.439 33.189 1.00 21.59 113 PHE A N 1
ATOM 794 C CA . PHE A 1 91 ? -8.205 30.897 33.488 1.00 21.44 113 PHE A CA 1
ATOM 795 C C . PHE A 1 91 ? -8.842 31.240 34.849 1.00 26.57 113 PHE A C 1
ATOM 796 O O . PHE A 1 91 ? -8.534 32.307 35.423 1.00 27.71 113 PHE A O 1
ATOM 804 N N . ALA A 1 92 ? -9.682 30.325 35.365 1.00 21.95 114 ALA A N 1
ATOM 805 C CA . ALA A 1 92 ? -10.210 30.410 36.732 1.00 26.27 114 ALA A CA 1
ATOM 806 C C . ALA A 1 92 ? -9.278 29.931 37.857 1.00 28.94 114 ALA A C 1
ATOM 807 O O . ALA A 1 92 ? -9.558 30.224 39.035 1.00 31.98 114 ALA A O 1
ATOM 809 N N . ASP A 1 93 ? -8.222 29.175 37.532 1.00 24.96 115 ASP A N 1
ATOM 810 C CA . ASP A 1 93 ? -7.260 28.670 38.522 1.00 22.33 115 ASP A CA 1
ATOM 811 C C . ASP A 1 93 ? -5.889 28.656 37.832 1.00 16.41 115 ASP A C 1
ATOM 812 O O . ASP A 1 93 ? -5.223 27.634 37.751 1.00 17.82 115 ASP A O 1
ATOM 817 N N . GLN A 1 94 ? -5.468 29.836 37.414 1.00 17.05 116 GLN A N 1
ATOM 818 C CA . GLN A 1 94 ? -4.323 29.946 36.526 1.00 13.59 116 GLN A CA 1
ATOM 819 C C . GLN A 1 94 ? -3.008 30.071 37.266 1.00 13.87 116 GLN A C 1
ATOM 820 O O . GLN A 1 94 ? -2.924 30.694 38.322 1.00 15.97 116 GLN A O 1
ATOM 826 N N . SER A 1 95 ? -1.964 29.476 36.685 1.00 12.48 117 SER A N 1
ATOM 827 C CA . SER A 1 95 ? -0.614 29.603 37.177 1.00 12.30 117 SER A CA 1
ATOM 828 C C . SER A 1 95 ? 0.331 29.784 36.017 1.00 11.83 117 SER A C 1
ATOM 829 O O . SER A 1 95 ? 0.131 29.197 34.950 1.00 12.69 117 SER A O 1
ATOM 832 N N . SER A 1 96 ? 1.354 30.582 36.274 1.00 11.51 118 SER A N 1
ATOM 833 C CA . SER A 1 96 ? 2.470 30.752 35.353 1.00 10.98 118 SER A CA 1
ATOM 834 C C . SER A 1 96 ? 3.736 30.027 35.845 1.00 11.05 118 SER A C 1
ATOM 835 O O . SER A 1 96 ? 4.824 30.173 35.257 1.00 12.30 118 SER A O 1
ATOM 838 N N . HIS A 1 97 ? 3.612 29.298 36.952 1.00 11.39 11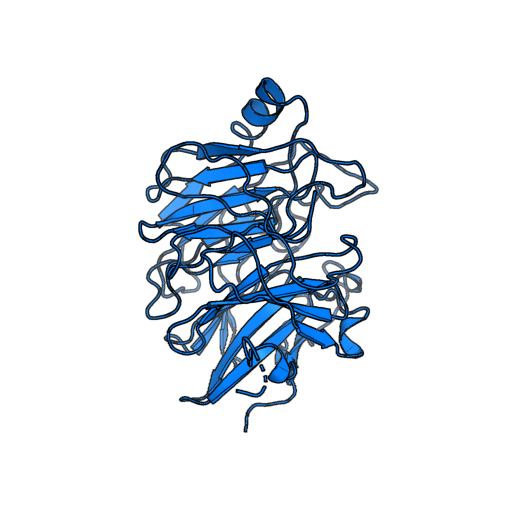9 HIS A N 1
ATOM 839 C CA . HIS A 1 97 ? 4.756 28.593 37.546 1.00 14.35 119 HIS A CA 1
ATOM 840 C C . HIS A 1 97 ? 4.640 27.101 37.626 1.00 16.98 119 HIS A C 1
ATOM 841 O O . HIS A 1 97 ? 5.440 26.438 38.316 1.00 20.93 119 HIS A O 1
ATOM 848 N N . GLY A 1 98 ? 3.683 26.525 36.953 1.00 18.61 120 GLY A N 1
ATOM 849 C CA . GLY A 1 98 ? 3.680 25.059 36.913 1.00 18.37 120 GLY A CA 1
ATOM 850 C C . GLY A 1 98 ? 4.794 24.353 36.117 1.00 17.00 120 GLY A C 1
ATOM 851 O O . GLY A 1 98 ? 5.347 24.905 35.179 1.00 15.54 120 GLY A O 1
ATOM 852 N N . ALA A 1 99 ? 5.052 23.089 36.447 1.00 14.87 121 ALA A N 1
ATOM 853 C CA . ALA A 1 99 ? 5.851 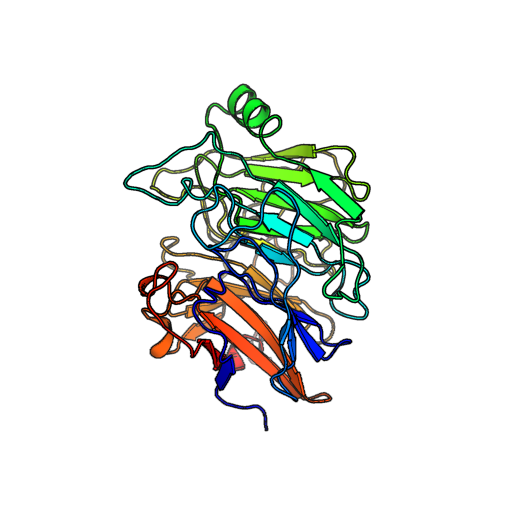22.188 35.605 1.00 15.30 121 ALA A CA 1
ATOM 854 C C . ALA A 1 99 ? 5.355 22.109 34.167 1.00 11.38 121 ALA A C 1
ATOM 855 O O . ALA A 1 99 ? 4.159 22.030 33.919 1.00 11.47 121 ALA A O 1
ATOM 857 N N . SER A 1 100 ? 6.295 22.154 33.241 1.00 11.50 122 SER A N 1
ATOM 858 C CA . SER A 1 100 ? 6.073 21.942 31.814 1.00 11.06 122 SER A CA 1
ATOM 859 C C . SER A 1 100 ? 7.338 21.294 31.248 1.00 10.77 122 SER A C 1
ATOM 860 O O . SER A 1 100 ? 8.396 21.400 31.861 1.00 17.16 122 SER A O 1
ATOM 863 N N . SER A 1 101 ? 7.241 20.656 30.082 1.00 9.41 123 SER A N 1
ATOM 864 C CA . SER A 1 101 ? 8.341 19.844 29.622 1.00 10.07 123 SER A CA 1
ATOM 865 C C . SER A 1 101 ? 8.328 19.607 28.106 1.00 8.73 123 SER A C 1
ATOM 866 O O . SER A 1 101 ? 7.364 19.979 27.424 1.00 8.89 123 SER A O 1
ATOM 869 N N . PHE A 1 102 ? 9.393 18.979 27.633 1.00 7.98 124 PHE A N 1
ATOM 870 C CA . PHE A 1 102 ? 9.597 18.774 26.234 1.00 8.48 124 PHE A CA 1
ATOM 871 C C . PHE A 1 102 ? 10.454 17.546 26.061 1.00 8.65 124 PHE A C 1
ATOM 872 O O . PHE A 1 102 ? 11.394 17.322 26.821 1.00 9.06 124 PHE A O 1
ATOM 880 N N . HIS A 1 103 ? 10.099 16.733 25.065 1.00 8.03 125 HIS A N 1
ATOM 881 C CA . HIS A 1 103 ? 10.630 15.377 24.924 1.00 8.71 125 HIS A CA 1
ATOM 882 C C . HIS A 1 103 ? 10.915 15.060 23.484 1.00 9.54 125 HIS A C 1
ATOM 883 O O . HIS A 1 103 ? 10.080 15.310 22.641 1.00 10.32 125 HIS A O 1
ATOM 890 N N . SER A 1 104 ? 12.059 14.416 23.251 1.00 8.74 126 SER A N 1
ATOM 891 C CA . SER A 1 104 ? 12.433 13.948 21.915 1.00 8.29 126 SER A CA 1
ATOM 892 C C . SER A 1 104 ? 12.330 12.444 21.922 1.00 9.45 126 SER A C 1
ATOM 893 O O . SER A 1 104 ? 12.875 11.812 22.797 1.00 11.21 126 SER A O 1
ATOM 896 N N . PHE A 1 105 ? 11.664 11.908 20.904 1.00 9.12 127 PHE A N 1
ATOM 897 C CA . PHE A 1 105 ? 11.525 10.484 20.716 1.00 8.15 127 PHE A CA 1
ATOM 898 C C . PHE A 1 105 ? 12.071 10.061 19.365 1.00 9.18 127 PHE A C 1
ATOM 899 O O . PHE A 1 105 ? 11.834 10.703 18.327 1.00 9.87 127 PHE A O 1
ATOM 907 N N . ASN A 1 106 ? 12.734 8.896 19.336 1.00 9.84 128 ASN A N 1
ATOM 908 C CA . ASN A 1 106 ? 13.010 8.249 18.053 1.00 9.58 128 ASN A CA 1
ATOM 909 C C . ASN A 1 106 ? 11.710 7.679 17.455 1.00 9.15 128 ASN A C 1
ATOM 910 O O . ASN A 1 106 ? 10.856 7.170 18.173 1.00 10.68 128 ASN A O 1
ATOM 915 N N . LEU A 1 107 ? 11.605 7.735 16.127 1.00 9.46 129 LEU A N 1
ATOM 916 C CA . LEU A 1 107 ? 10.551 7.036 15.402 1.00 8.72 129 LEU A CA 1
ATOM 917 C C . LEU A 1 107 ? 11.180 5.817 14.709 1.00 9.90 129 LEU A C 1
ATOM 918 O O . LEU A 1 107 ? 12.351 5.849 14.341 1.00 11.50 129 LEU A O 1
ATOM 923 N N . PRO A 1 108 ? 10.406 4.717 14.607 1.00 9.13 130 PRO A N 1
ATOM 924 C CA . PRO A 1 108 ? 8.975 4.594 14.928 1.00 8.94 130 PRO A CA 1
ATOM 925 C C . PRO A 1 108 ? 8.683 4.541 16.414 1.00 9.44 130 PRO A C 1
ATOM 926 O O . PRO A 1 108 ? 9.529 4.082 17.200 1.00 10.86 130 PRO A O 1
ATOM 930 N N . LEU A 1 109 ? 7.467 4.952 16.778 1.00 9.31 131 LEU A N 1
ATOM 931 C CA . LEU A 1 109 ? 6.999 4.773 18.144 1.00 9.94 131 LEU A CA 1
ATOM 932 C C . LEU A 1 109 ? 6.436 3.363 18.340 1.00 10.39 131 LEU A C 1
ATOM 933 O O . LEU A 1 109 ? 5.828 2.808 17.443 1.00 10.90 131 LEU A O 1
ATOM 938 N N . SER A 1 110 ? 6.654 2.844 19.546 1.00 9.67 132 SER A N 1
ATOM 939 C CA . SER A 1 110 ? 5.990 1.651 20.063 1.00 9.50 132 SER A CA 1
ATOM 940 C C . SER A 1 110 ? 5.460 1.958 21.445 1.00 8.98 132 SER A C 1
ATOM 941 O O . SER A 1 110 ? 5.812 2.966 22.048 1.00 9.65 132 SER A O 1
ATOM 944 N N . GLU A 1 111 ? 4.624 1.086 21.972 1.00 10.01 133 GLU A N 1
ATOM 945 C CA . GLU A 1 111 ? 4.039 1.317 23.278 1.00 10.54 133 GLU A CA 1
ATOM 946 C C . GLU A 1 111 ? 5.088 1.560 24.363 1.00 11.60 133 GLU A C 1
ATOM 947 O O . GLU A 1 111 ? 4.840 2.314 25.291 1.00 15.37 133 GLU A O 1
ATOM 953 N N . ASN A 1 112 ? 6.247 0.921 24.234 1.00 13.22 134 ASN A N 1
ATOM 954 C CA . ASN A 1 112 ? 7.314 1.034 25.228 1.00 14.65 134 ASN A CA 1
ATOM 955 C C . ASN A 1 112 ? 8.334 2.128 24.958 1.00 13.89 134 ASN A C 1
ATOM 956 O O . ASN A 1 112 ? 9.358 2.193 25.626 1.00 14.19 134 ASN A O 1
ATOM 961 N N . SER A 1 113 ? 8.056 2.973 23.966 1.00 11.41 135 SER A N 1
ATOM 962 C CA . SER A 1 113 ? 8.995 4.022 23.638 1.00 9.95 135 SER A CA 1
ATOM 963 C C . SER A 1 113 ? 9.238 4.963 24.832 1.00 11.31 135 SER A C 1
ATOM 964 O O . SER A 1 113 ? 8.289 5.358 25.547 1.00 11.76 135 SER A O 1
ATOM 967 N N A LYS A 1 114 ? 10.496 5.329 25.070 0.50 11.41 136 LYS A N 1
ATOM 968 N N B LYS A 1 114 ? 10.508 5.369 24.945 0.50 11.94 136 LYS A N 1
ATOM 969 C CA A LYS A 1 114 ? 10.834 6.341 26.069 0.50 13.72 136 LYS A CA 1
ATOM 970 C CA B LYS A 1 114 ? 11.033 6.266 25.966 0.50 11.22 136 LYS A CA 1
ATOM 971 C C A LYS A 1 114 ? 11.644 7.443 25.385 0.50 11.04 136 LYS A C 1
ATOM 972 C C B LYS A 1 114 ? 11.643 7.493 25.272 0.50 9.76 136 LYS A C 1
ATOM 973 O O A LYS A 1 114 ? 12.351 7.178 24.422 0.50 9.73 136 LYS A O 1
ATOM 974 O O B LYS A 1 114 ? 12.169 7.372 24.168 0.50 12.06 136 LYS A O 1
ATOM 985 N N . PRO A 1 115 ? 11.578 8.674 25.913 1.00 10.66 137 PRO A N 1
ATOM 986 C CA . PRO A 1 115 ? 12.324 9.755 25.298 1.00 10.96 137 PRO A CA 1
ATOM 987 C C . PRO A 1 115 ? 13.821 9.480 25.204 1.00 11.42 137 PRO A C 1
ATOM 988 O O . PRO A 1 115 ? 14.404 8.882 26.104 1.00 13.08 137 PRO A O 1
ATOM 992 N N . VAL A 1 116 ? 14.408 9.956 24.115 1.00 10.12 138 VAL A N 1
ATOM 993 C CA . VAL A 1 116 ? 15.855 10.057 23.982 1.00 11.01 138 VAL A CA 1
ATOM 994 C C . VAL A 1 116 ? 16.361 11.034 25.038 1.00 12.40 138 VAL A C 1
ATOM 995 O O . VAL A 1 116 ? 17.376 10.808 25.675 1.00 14.07 138 VAL A O 1
ATOM 999 N N . TRP A 1 117 ? 15.645 12.135 25.196 1.00 10.31 139 TRP A N 1
ATOM 1000 C CA . TRP A 1 117 ? 15.925 13.110 26.236 1.00 9.29 139 TRP A CA 1
ATOM 1001 C C . TRP A 1 117 ? 14.671 13.920 26.527 1.00 9.40 139 TRP A C 1
ATOM 1002 O O . TRP A 1 117 ? 13.738 13.936 25.734 1.00 9.04 139 TRP A O 1
ATOM 1013 N N . SER A 1 118 ? 14.701 14.593 27.679 1.00 9.27 140 SER A N 1
ATOM 1014 C CA . SER A 1 118 ? 13.633 15.439 28.143 1.00 9.28 140 SER A CA 1
ATOM 1015 C C . SER A 1 118 ? 14.249 16.673 28.808 1.00 9.96 140 SER A C 1
ATOM 1016 O O . SER A 1 118 ? 15.341 16.600 29.388 1.00 12.18 140 SER A O 1
ATOM 1019 N N . VAL A 1 119 ? 13.559 17.799 28.701 1.00 9.22 141 VAL A N 1
ATOM 1020 C CA . VAL A 1 119 ? 13.930 19.034 29.379 1.00 9.11 141 VAL A CA 1
ATOM 1021 C C . VAL A 1 119 ? 12.676 19.676 29.986 1.00 9.41 141 VAL A C 1
ATOM 1022 O O . VAL A 1 119 ? 11.521 19.360 29.645 1.00 9.48 141 VAL A O 1
ATOM 1026 N N A ASN A 1 120 ? 12.904 20.661 30.839 0.50 9.50 142 ASN A N 1
ATOM 1027 N N B ASN A 1 120 ? 12.904 20.555 30.968 0.50 9.76 142 ASN A N 1
ATOM 1028 C CA A ASN A 1 120 ? 11.808 21.462 31.360 0.50 10.60 142 ASN A CA 1
ATOM 1029 C CA B ASN A 1 120 ? 11.851 21.384 31.598 0.50 9.44 142 ASN A CA 1
ATOM 1030 C C A ASN A 1 120 ? 12.141 22.934 31.256 0.50 11.59 142 ASN A C 1
ATOM 1031 C C B ASN A 1 120 ? 12.117 22.877 31.246 0.50 10.95 142 ASN A C 1
ATOM 1032 O O A ASN A 1 120 ? 13.296 23.330 31.064 0.50 13.84 142 ASN A O 1
ATOM 1033 O O B ASN A 1 120 ? 13.215 23.222 30.783 0.50 12.71 142 ASN A O 1
ATOM 1042 N N . PHE A 1 121 ? 11.108 23.746 31.434 1.00 10.08 143 PHE A N 1
ATOM 1043 C CA . PHE A 1 121 ? 11.192 25.161 31.064 1.00 10.71 143 PHE A CA 1
ATOM 1044 C C . PHE A 1 121 ? 11.316 26.136 32.235 1.00 10.48 143 PHE A C 1
ATOM 1045 O O . PHE A 1 121 ? 11.401 27.321 32.013 1.00 10.42 143 PHE A O 1
ATOM 1053 N N A GLU A 1 122 ? 11.385 25.622 33.461 0.50 11.67 144 GLU A N 1
ATOM 1054 N N B GLU A 1 122 ? 11.363 25.652 33.472 0.50 12.43 144 GLU A N 1
ATOM 1055 C CA A GLU A 1 122 ? 11.379 26.512 34.631 0.50 11.36 144 GLU A CA 1
ATOM 1056 C CA B GLU A 1 122 ? 11.293 26.598 34.600 0.50 12.75 144 GLU A CA 1
ATOM 1057 C C A GLU A 1 122 ? 12.469 27.568 34.513 0.50 11.17 144 GLU A C 1
ATOM 1058 C C B GLU A 1 122 ? 12.488 27.577 34.619 0.50 12.44 144 GLU A C 1
ATOM 1059 O O A GLU A 1 122 ? 12.211 28.765 34.614 0.50 10.96 144 GLU A O 1
ATOM 1060 O O B GLU A 1 122 ? 12.312 28.754 34.928 0.50 10.68 144 GLU A O 1
ATOM 1071 N N . LYS A 1 123 ? 13.701 27.108 34.307 1.00 12.90 145 LYS A N 1
ATOM 1072 C CA . LYS A 1 123 ? 14.869 28.007 34.290 1.00 12.44 145 LYS A CA 1
ATOM 1073 C C . LYS A 1 123 ? 14.755 29.032 33.167 1.00 11.25 145 LYS A C 1
ATOM 1074 O O . LYS A 1 123 ? 15.043 30.207 33.406 1.00 11.05 145 LYS A O 1
ATOM 1080 N N A VAL A 1 124 ? 14.284 28.601 32.000 0.50 10.46 146 VAL A N 1
ATOM 1081 N N B VAL A 1 124 ? 14.404 28.650 31.928 0.50 10.70 146 VAL A N 1
ATOM 1082 C CA A VAL A 1 124 ? 14.227 29.502 30.885 0.50 8.73 146 VAL A CA 1
ATOM 1083 C CA B VAL A 1 124 ? 14.314 29.687 30.882 0.50 9.99 146 VAL A CA 1
ATOM 1084 C C A VAL A 1 124 ? 13.116 30.540 31.107 0.50 8.70 146 VAL A C 1
ATOM 1085 C C B VAL A 1 124 ? 13.124 30.624 31.171 0.50 8.72 146 VAL A C 1
ATOM 1086 O O A VAL A 1 124 ? 13.245 31.700 30.705 0.50 10.05 146 VAL A O 1
ATOM 1087 O O B VAL A 1 124 ? 13.203 31.825 30.882 0.50 9.10 146 VAL A O 1
ATOM 1094 N N . GLN A 1 125 ? 12.028 30.114 31.751 1.00 8.87 147 GLN A N 1
ATOM 1095 C CA . GLN A 1 125 ? 10.974 31.035 32.140 1.00 8.20 147 GLN A CA 1
ATOM 1096 C C . GLN A 1 125 ? 11.520 32.109 33.085 1.00 8.85 147 GLN A C 1
ATOM 1097 O O . GLN A 1 125 ? 11.191 33.286 32.943 1.00 8.97 147 GLN A O 1
ATOM 1103 N N . ASP A 1 126 ? 12.304 31.688 34.066 1.00 9.03 148 ASP A N 1
ATOM 1104 C CA . ASP A 1 126 ? 12.908 32.659 34.993 1.00 9.27 148 ASP A CA 1
ATOM 1105 C C . ASP A 1 126 ? 13.781 33.671 34.214 1.00 9.24 148 ASP A C 1
ATOM 1106 O O . ASP A 1 126 ? 13.797 34.868 34.521 1.00 10.49 148 ASP A O 1
ATOM 1111 N N . GLU A 1 127 ? 14.557 33.164 33.246 1.00 9.51 149 GLU A N 1
ATOM 1112 C CA . GLU A 1 127 ? 15.453 34.033 32.473 1.00 10.03 149 GLU A CA 1
ATOM 1113 C C . GLU A 1 127 ? 14.696 35.011 31.613 1.00 9.95 149 GLU A C 1
ATOM 1114 O O . GLU A 1 127 ? 15.052 36.177 31.534 1.00 10.35 149 GLU A O 1
ATOM 1120 N N . PHE A 1 128 ? 13.624 34.544 30.958 1.00 9.26 150 PHE A N 1
ATOM 1121 C CA . PHE A 1 128 ? 12.793 35.460 30.177 1.00 9.13 150 PHE A CA 1
ATOM 1122 C C . PHE A 1 128 ? 12.267 36.596 31.065 1.00 9.62 150 PHE A C 1
ATOM 1123 O O . PHE A 1 128 ? 12.281 37.781 30.714 1.00 10.19 150 PHE A O 1
ATOM 1131 N N . GLU A 1 129 ? 11.773 36.231 32.229 1.00 9.68 151 GLU A N 1
ATOM 1132 C CA . GLU A 1 129 ? 11.187 37.214 33.143 1.00 10.09 151 GLU A CA 1
ATOM 1133 C C . GLU A 1 129 ? 12.280 38.195 33.592 1.00 9.75 151 GLU A C 1
ATOM 1134 O O . GLU A 1 129 ? 12.058 39.408 33.718 1.00 10.92 151 GLU A O 1
ATOM 1140 N N . LYS A 1 130 ? 13.444 37.657 33.926 1.00 10.22 152 LYS A N 1
ATOM 1141 C CA . LYS A 1 130 ? 14.542 38.485 34.412 1.00 10.09 152 LYS A CA 1
ATOM 1142 C C . LYS A 1 130 ? 14.952 39.532 33.355 1.00 11.19 152 LYS A C 1
ATOM 1143 O O . LYS A 1 130 ? 15.273 40.701 33.670 1.00 12.80 152 LYS A O 1
ATOM 1149 N N . LYS A 1 131 ? 15.007 39.124 32.100 1.00 10.31 153 LYS A N 1
ATOM 1150 C CA . LYS A 1 131 ? 15.469 40.034 31.051 1.00 11.27 153 LYS A CA 1
ATOM 1151 C C . LYS A 1 131 ? 14.405 40.920 30.454 1.00 12.91 153 LYS A C 1
ATOM 1152 O O . LYS A 1 131 ? 14.732 42.025 30.039 1.00 14.40 153 LYS A O 1
ATOM 1158 N N . ALA A 1 132 ? 13.163 40.450 30.402 1.00 11.98 154 ALA A N 1
ATOM 1159 C CA . ALA A 1 132 ? 12.096 41.115 29.642 1.00 13.27 154 ALA A CA 1
ATOM 1160 C C . ALA A 1 132 ? 10.994 41.706 30.519 1.00 14.50 154 ALA A C 1
ATOM 1161 O O . ALA A 1 132 ? 10.278 42.593 30.098 1.00 16.00 154 ALA A O 1
ATOM 1163 N N . GLY A 1 133 ? 10.869 41.215 31.751 1.00 12.78 155 GLY A N 1
ATOM 1164 C CA . GLY A 1 133 ? 9.902 41.771 32.689 1.00 15.11 155 GLY A CA 1
ATOM 1165 C C . GLY A 1 133 ? 8.608 41.022 32.912 1.00 12.03 155 GLY A C 1
ATOM 1166 O O . GLY A 1 133 ? 7.866 41.329 33.845 1.00 16.54 155 GLY A O 1
ATOM 1167 N N . LYS A 1 134 ? 8.317 40.067 32.040 1.00 10.25 156 LYS A N 1
ATOM 1168 C CA . LYS A 1 134 ? 7.116 39.270 32.162 1.00 11.14 156 LYS A CA 1
ATOM 1169 C C . LYS A 1 134 ? 7.449 37.802 32.005 1.00 10.41 156 LYS A C 1
ATOM 1170 O O . LYS A 1 134 ? 8.286 37.454 31.193 1.00 11.59 156 LYS A O 1
ATOM 1176 N N . ARG A 1 135 ? 6.794 36.959 32.792 1.00 10.00 157 ARG A N 1
ATOM 1177 C CA . ARG A 1 135 ? 7.019 35.541 32.746 1.00 9.85 157 ARG A CA 1
ATOM 1178 C C . ARG A 1 135 ? 6.163 34.897 31.669 1.00 8.67 157 ARG A C 1
ATOM 1179 O O . ARG A 1 135 ? 4.919 34.922 31.734 1.00 9.65 157 ARG A O 1
ATOM 1187 N N . PRO A 1 136 ? 6.803 34.297 30.679 1.00 7.41 158 PRO A N 1
ATOM 1188 C CA . PRO A 1 136 ? 6.006 33.586 29.686 1.00 7.76 158 PRO A CA 1
ATOM 1189 C C . PRO A 1 136 ? 5.648 32.197 30.217 1.00 8.04 158 PRO A C 1
ATOM 1190 O O . PRO A 1 136 ? 6.369 31.611 31.043 1.00 8.88 158 PRO A O 1
ATOM 1194 N N . PHE A 1 137 ? 4.538 31.682 29.710 1.00 7.27 159 PHE A N 1
ATOM 1195 C CA . PHE A 1 137 ? 4.062 30.353 30.088 1.00 8.04 159 PHE A CA 1
ATOM 1196 C C . PHE A 1 137 ? 3.098 29.885 29.010 1.00 7.69 159 PHE A C 1
ATOM 1197 O O . PHE A 1 137 ? 2.876 30.579 28.023 1.00 8.04 159 PHE A O 1
ATOM 1205 N N . GLY A 1 138 ? 2.559 28.677 29.138 1.00 7.89 160 GLY A N 1
ATOM 1206 C CA . GLY A 1 138 ? 1.657 28.164 28.100 1.00 8.05 160 GLY A CA 1
ATOM 1207 C C . GLY A 1 138 ? 2.394 27.724 26.850 1.00 6.77 160 GLY A C 1
ATOM 1208 O O . GLY A 1 138 ? 2.212 28.284 25.766 1.00 8.47 160 GLY A O 1
ATOM 1209 N N . VAL A 1 139 ? 3.233 26.690 26.994 1.00 8.16 161 VAL A N 1
ATOM 1210 C CA . VAL A 1 139 ? 3.936 26.122 25.856 1.00 7.86 161 VAL A CA 1
ATOM 1211 C C . VAL A 1 139 ? 2.970 25.346 24.967 1.00 7.90 161 VAL A C 1
ATOM 1212 O O . VAL A 1 139 ? 2.289 24.416 25.434 1.00 10.05 161 VAL A O 1
ATOM 1216 N N . VAL A 1 140 ? 2.927 25.702 23.677 1.00 7.25 162 VAL A N 1
ATOM 1217 C CA . VAL A 1 140 ? 1.875 25.213 22.797 1.00 8.03 162 VAL A CA 1
ATOM 1218 C C . VAL A 1 140 ? 2.315 24.446 21.556 1.00 6.95 162 VAL A C 1
ATOM 1219 O O . VAL A 1 140 ? 1.546 23.674 20.990 1.00 8.02 162 VAL A O 1
ATOM 1223 N N . GLN A 1 141 ? 3.542 24.673 21.100 1.00 6.82 163 GLN A N 1
ATOM 1224 C CA . GLN A 1 141 ? 3.959 24.071 19.828 1.00 7.00 163 GLN A CA 1
ATOM 1225 C C . GLN A 1 141 ? 5.481 24.254 19.738 1.00 7.24 163 GLN A C 1
ATOM 1226 O O . GLN A 1 141 ? 6.050 25.172 20.330 1.00 7.48 163 GLN A O 1
ATOM 1232 N N . SER A 1 142 ? 6.142 23.365 18.993 1.00 6.31 164 SER A N 1
ATOM 1233 C CA . SER A 1 142 ? 7.544 23.531 18.676 1.00 7.40 164 SER A CA 1
ATOM 1234 C C . SER A 1 142 ? 7.783 23.275 17.199 1.00 7.11 164 SER A C 1
ATOM 1235 O O . SER A 1 142 ? 6.979 22.626 16.536 1.00 7.43 164 SER A O 1
ATOM 1238 N N . ALA A 1 143 ? 8.927 23.778 16.721 1.00 7.42 165 ALA A N 1
ATOM 1239 C CA . ALA A 1 143 ? 9.364 23.596 15.342 1.00 7.43 165 ALA A CA 1
ATOM 1240 C C . ALA A 1 143 ? 10.853 23.221 15.392 1.00 7.34 165 ALA A C 1
ATOM 1241 O O . ALA A 1 143 ? 11.583 23.731 16.262 1.00 8.06 165 ALA A O 1
ATOM 1243 N N . GLN A 1 144 ? 11.269 22.380 14.438 1.00 7.29 166 GLN A N 1
ATOM 1244 C CA . GLN A 1 144 ? 12.646 21.948 14.347 1.00 7.01 166 GLN A CA 1
ATOM 1245 C C . GLN A 1 144 ? 13.307 22.466 13.087 1.00 8.27 166 GLN A C 1
ATOM 1246 O O . GLN A 1 144 ? 12.731 22.403 12.006 1.00 9.14 166 GLN A O 1
ATOM 1252 N N . ASP A 1 145 ? 14.536 22.987 13.238 1.00 8.56 167 ASP A N 1
ATOM 1253 C CA . ASP A 1 145 ? 15.340 23.406 12.109 1.00 8.05 167 ASP A CA 1
ATOM 1254 C C . ASP A 1 145 ? 16.013 22.209 11.411 1.00 8.75 167 ASP A C 1
ATOM 1255 O O . ASP A 1 145 ? 15.756 21.042 11.762 1.00 9.90 167 ASP A O 1
ATOM 1260 N N A ARG A 1 146 ? 16.831 22.489 10.399 0.50 9.46 168 ARG A N 1
ATOM 1261 N N B ARG A 1 146 ? 16.817 22.497 10.382 0.50 9.65 168 ARG A N 1
ATOM 1262 C CA A ARG A 1 146 ? 17.438 21.417 9.611 0.50 10.63 168 ARG A CA 1
ATOM 1263 C CA B ARG A 1 146 ? 17.445 21.436 9.583 0.50 12.20 168 ARG A CA 1
ATOM 1264 C C A ARG A 1 146 ? 18.356 20.539 10.432 0.50 11.94 168 ARG A C 1
ATOM 1265 C C B ARG A 1 146 ? 18.465 20.609 10.346 0.50 11.48 168 ARG A C 1
ATOM 1266 O O A ARG A 1 146 ? 18.537 19.359 10.121 0.50 13.35 168 ARG A O 1
ATOM 1267 O O B ARG A 1 146 ? 18.855 19.542 9.876 0.50 12.92 168 ARG A O 1
ATOM 1282 N N . ASP A 1 147 ? 18.910 21.115 11.500 1.00 11.14 169 ASP A N 1
ATOM 1283 C CA . ASP A 1 147 ? 19.881 20.434 12.314 1.00 10.59 169 ASP A CA 1
ATOM 1284 C C . ASP A 1 147 ? 19.255 19.844 13.595 1.00 10.40 169 ASP A C 1
ATOM 1285 O O . ASP A 1 147 ? 19.982 19.344 14.500 1.00 12.49 169 ASP A O 1
ATOM 1290 N N . GLY A 1 148 ? 17.919 19.853 13.687 1.00 9.09 170 GLY A N 1
ATOM 1291 C CA . GLY A 1 148 ? 17.274 19.250 14.835 1.00 9.69 170 GLY A CA 1
ATOM 1292 C C . GLY A 1 148 ? 17.151 20.047 16.116 1.00 8.02 170 GLY A C 1
ATOM 1293 O O . GLY A 1 148 ? 16.739 19.492 17.132 1.00 9.28 170 GLY A O 1
ATOM 1294 N N . ASN A 1 149 ? 17.526 21.327 16.074 1.00 8.42 171 ASN A N 1
ATOM 1295 C CA . ASN A 1 149 ? 17.244 22.200 17.190 1.00 8.70 171 ASN A CA 1
ATOM 1296 C C . ASN A 1 149 ? 15.747 22.480 17.200 1.00 7.99 171 ASN A C 1
ATOM 1297 O O . ASN A 1 149 ? 15.148 22.550 16.144 1.00 8.94 171 ASN A O 1
ATOM 1302 N N . SER A 1 150 ? 15.210 22.689 18.393 1.00 7.49 172 SER A N 1
ATOM 1303 C CA . SER A 1 150 ? 13.825 22.951 18.592 1.00 6.85 172 SER A CA 1
ATOM 1304 C C . SER A 1 150 ? 13.594 24.366 19.097 1.00 7.25 172 SER A C 1
ATOM 1305 O O . SER A 1 150 ? 14.409 24.911 19.832 1.00 8.52 172 SER A O 1
ATOM 1308 N N . TYR A 1 151 ? 12.436 24.910 18.701 1.00 6.82 173 TYR A N 1
ATOM 1309 C CA . TYR A 1 151 ? 12.026 26.263 19.020 1.00 6.56 173 TYR A CA 1
ATOM 1310 C C . TYR A 1 151 ? 10.590 26.184 19.502 1.00 6.75 173 TYR A C 1
ATOM 1311 O O . TYR A 1 151 ? 9.702 25.755 18.749 1.00 7.89 173 TYR A O 1
ATOM 1320 N N . VAL A 1 152 ? 10.424 26.469 20.805 1.00 6.88 174 VAL A N 1
ATOM 1321 C CA . VAL A 1 152 ? 9.176 26.206 21.533 1.00 6.84 174 VAL A CA 1
ATOM 1322 C C . VAL A 1 152 ? 8.463 27.544 21.808 1.00 7.96 174 VAL A C 1
ATOM 1323 O O . VAL A 1 152 ? 9.018 28.455 22.448 1.00 7.88 174 VAL A O 1
ATOM 1327 N N . ALA A 1 153 ? 7.221 27.662 21.329 1.00 6.47 175 ALA A N 1
ATOM 1328 C CA . ALA A 1 153 ? 6.413 28.865 21.467 1.00 7.75 175 ALA A CA 1
ATOM 1329 C C . ALA A 1 153 ? 5.665 28.881 22.790 1.00 6.71 175 ALA A C 1
ATOM 1330 O O . ALA A 1 153 ? 5.030 27.902 23.161 1.00 7.65 175 ALA A O 1
ATOM 1332 N N . PHE A 1 154 ? 5.708 30.058 23.442 1.00 7.13 176 PHE A N 1
ATOM 1333 C CA . PHE A 1 154 ? 4.937 30.377 24.640 1.00 7.21 176 PHE A CA 1
ATOM 1334 C C . PHE A 1 154 ? 3.815 31.335 24.241 1.00 8.00 176 PHE A C 1
ATOM 1335 O O . PHE A 1 154 ? 4.063 32.404 23.663 1.00 8.00 176 PHE A O 1
ATOM 1343 N N . ALA A 1 155 ? 2.579 30.945 24.544 1.00 7.28 177 ALA A N 1
ATOM 1344 C CA . ALA A 1 155 ? 1.375 31.687 24.151 1.00 7.87 177 ALA A CA 1
ATOM 1345 C C . ALA A 1 155 ? 0.883 32.716 25.164 1.00 8.30 177 ALA A C 1
ATOM 1346 O O . ALA A 1 155 ? 0.063 33.589 24.850 1.00 9.55 177 ALA A O 1
ATOM 1348 N N . LEU A 1 156 ? 1.339 32.572 26.423 1.00 7.67 178 LEU A N 1
ATOM 1349 C CA . LEU A 1 156 ? 0.808 33.330 27.542 1.00 8.50 178 LEU A CA 1
ATOM 1350 C C . LEU A 1 156 ? 1.926 34.132 28.212 1.00 7.76 178 LEU A C 1
ATOM 1351 O O . LEU A 1 156 ? 3.107 33.767 28.143 1.00 8.47 178 LEU A O 1
ATOM 1356 N N . GLY A 1 157 ? 1.537 35.211 28.878 1.00 8.67 179 GLY A N 1
ATOM 1357 C CA . GLY A 1 157 ? 2.508 36.022 29.649 1.00 8.97 179 GLY A CA 1
ATOM 1358 C C . GLY A 1 157 ? 3.176 37.073 28.794 1.00 9.01 179 GLY A C 1
ATOM 1359 O O . GLY A 1 157 ? 2.974 38.267 28.969 1.00 10.33 179 GLY A O 1
ATOM 1360 N N A MET A 1 158 ? 3.991 36.618 27.862 0.50 8.46 180 MET A N 1
ATOM 1361 N N B MET A 1 158 ? 3.926 36.566 27.822 0.50 8.76 180 MET A N 1
ATOM 1362 C CA A MET A 1 158 ? 4.518 37.471 26.813 0.50 9.26 180 MET A CA 1
ATOM 1363 C CA B MET A 1 158 ? 4.698 37.369 26.893 0.50 9.10 180 MET A CA 1
ATOM 1364 C C A MET A 1 158 ? 4.939 36.564 25.676 0.50 8.12 180 MET A C 1
ATOM 1365 C C B MET A 1 158 ? 5.090 36.528 25.682 0.50 8.57 180 MET A C 1
ATOM 1366 O O A MET A 1 158 ? 5.122 35.365 25.874 0.50 9.39 180 MET A O 1
ATOM 1367 O O B MET A 1 158 ? 5.457 35.369 25.837 0.50 8.03 180 MET A O 1
ATOM 1376 N N . PRO A 1 159 ? 5.094 37.135 24.480 1.00 8.48 181 PRO A N 1
ATOM 1377 C CA . PRO A 1 159 ? 5.676 36.397 23.346 1.00 8.87 181 PRO A CA 1
ATOM 1378 C C . PRO A 1 159 ? 7.112 35.962 23.651 1.00 8.15 181 PRO A C 1
ATOM 1379 O O . PRO A 1 159 ? 7.962 36.777 23.979 1.00 10.85 181 PRO A O 1
ATOM 1383 N N . ALA A 1 160 ? 7.374 34.656 23.531 1.00 7.97 182 ALA A N 1
ATOM 1384 C CA . ALA A 1 160 ? 8.687 34.114 23.841 1.00 8.03 182 ALA A CA 1
ATOM 1385 C C . ALA A 1 160 ? 8.835 32.793 23.089 1.00 7.44 182 ALA A C 1
ATOM 1386 O O . ALA A 1 160 ? 7.834 32.060 22.895 1.00 7.87 182 ALA A O 1
ATOM 1388 N N . ILE A 1 161 ? 10.079 32.507 22.717 1.00 7.05 183 ILE A N 1
ATOM 1389 C CA . ILE A 1 161 ? 10.463 31.278 22.056 1.00 6.31 183 ILE A CA 1
ATOM 1390 C C . ILE A 1 161 ? 11.710 30.752 22.757 1.00 7.31 183 ILE A C 1
ATOM 1391 O O . ILE A 1 161 ? 12.728 31.452 22.794 1.00 8.12 183 ILE A O 1
ATOM 1396 N N . ALA A 1 162 ? 11.633 29.536 23.330 1.00 7.29 184 ALA A N 1
ATOM 1397 C CA . ALA A 1 162 ? 12.787 28.879 23.897 1.00 7.89 184 ALA A CA 1
ATOM 1398 C C . ALA A 1 162 ? 13.429 27.993 22.809 1.00 8.72 184 ALA A C 1
ATOM 1399 O O . ALA A 1 162 ? 12.729 27.317 22.041 1.00 9.75 184 ALA A O 1
ATOM 1401 N N . ARG A 1 163 ? 14.761 27.974 22.774 1.00 7.64 185 ARG A N 1
ATOM 1402 C CA . ARG A 1 163 ? 15.504 27.047 21.933 1.00 8.20 185 ARG A CA 1
ATOM 1403 C C . ARG A 1 163 ? 15.995 25.878 22.787 1.00 8.66 185 ARG A C 1
ATOM 1404 O O . ARG A 1 163 ? 16.470 26.052 23.918 1.00 9.69 185 ARG A O 1
ATOM 1412 N N . VAL A 1 164 ? 15.846 24.676 22.215 1.00 7.61 186 VAL A N 1
ATOM 1413 C CA . VAL A 1 164 ? 16.381 23.464 22.832 1.00 7.91 186 VAL A CA 1
ATOM 1414 C C . VAL A 1 164 ? 17.317 22.823 21.800 1.00 7.97 186 VAL A C 1
ATOM 1415 O O . VAL A 1 164 ? 16.921 22.542 20.672 1.00 9.14 186 VAL A O 1
ATOM 1419 N N . SER A 1 165 ? 18.591 22.668 22.158 1.00 8.07 187 SER A N 1
ATOM 1420 C CA . SER A 1 165 ? 19.556 22.095 21.258 1.00 9.11 187 SER A CA 1
ATOM 1421 C C . SER A 1 165 ? 19.139 20.698 20.828 1.00 9.46 187 SER A C 1
ATOM 1422 O O . SER A 1 165 ? 18.393 20.008 21.531 1.00 9.24 187 SER A O 1
ATOM 1425 N N . ALA A 1 166 ? 19.686 20.263 19.692 1.00 9.36 188 ALA A N 1
ATOM 1426 C CA . ALA A 1 166 ? 19.351 18.938 19.144 1.00 9.90 188 ALA A CA 1
ATOM 1427 C C . ALA A 1 166 ? 19.636 17.798 20.103 1.00 10.31 188 ALA A C 1
ATOM 1428 O O . ALA A 1 166 ? 18.947 16.780 20.089 1.00 11.64 188 ALA A O 1
ATOM 1430 N N . ASP A 1 167 ? 20.683 17.945 20.908 1.00 10.57 189 ASP A N 1
ATOM 1431 C CA . ASP A 1 167 ? 21.048 16.952 21.889 1.00 9.99 189 ASP A CA 1
ATOM 1432 C C . ASP A 1 167 ? 20.396 17.105 23.259 1.00 9.81 189 ASP A C 1
ATOM 1433 O O . ASP A 1 167 ? 20.687 16.330 24.172 1.00 10.94 189 ASP A O 1
ATOM 1438 N N . GLY A 1 168 ? 19.498 18.083 23.382 1.00 10.12 190 GLY A N 1
ATOM 1439 C CA . GLY A 1 168 ? 18.756 18.271 24.624 1.00 10.54 190 GLY A CA 1
ATOM 1440 C C . GLY A 1 168 ? 19.542 18.872 25.774 1.00 10.91 190 GLY A C 1
ATOM 1441 O O . GLY A 1 168 ? 19.019 18.966 26.882 1.00 13.04 190 GLY A O 1
ATOM 1442 N N A LYS A 1 169 ? 20.808 19.238 25.549 0.50 10.46 191 LYS A N 1
ATOM 1443 N N B LYS A 1 169 ? 20.800 19.261 25.536 0.50 10.50 191 LYS A N 1
ATOM 1444 C CA A LYS A 1 169 ? 21.636 19.717 26.654 0.50 11.08 191 LYS A CA 1
ATOM 1445 C CA B LYS A 1 169 ? 21.668 19.696 26.630 0.50 11.12 191 LYS A CA 1
ATOM 1446 C C A LYS A 1 169 ? 21.389 21.156 27.052 0.50 12.30 191 LYS A C 1
ATOM 1447 C C B LYS A 1 169 ? 21.619 21.191 26.945 0.50 11.15 191 LYS A C 1
ATOM 1448 O O A LYS A 1 169 ? 21.565 21.500 28.227 0.50 11.03 191 LYS A O 1
ATOM 1449 O O B LYS A 1 169 ? 22.184 21.624 27.951 0.50 10.22 191 LYS A O 1
ATOM 1460 N N . THR A 1 170 ? 20.961 21.987 26.098 1.00 11.47 192 THR A N 1
ATOM 1461 C CA . THR A 1 170 ? 20.856 23.439 26.349 1.00 11.84 192 THR A CA 1
ATOM 1462 C C . THR A 1 170 ? 19.485 23.975 25.975 1.00 11.48 192 THR A C 1
ATOM 1463 O O . THR A 1 170 ? 19.054 23.839 24.821 1.00 11.01 192 THR A O 1
ATOM 1467 N N . VAL A 1 171 ? 18.833 24.568 26.962 1.00 11.46 193 VAL A N 1
ATOM 1468 C CA . VAL A 1 171 ? 17.560 25.247 26.811 1.00 10.14 193 VAL A CA 1
ATOM 1469 C C . VAL A 1 171 ? 17.913 26.741 27.022 1.00 9.35 193 VAL A C 1
ATOM 1470 O O . VAL A 1 171 ? 18.464 27.102 28.081 1.00 12.45 193 VAL A O 1
ATOM 1474 N N . SER A 1 172 ? 17.559 27.578 26.039 1.00 8.96 194 SER A N 1
ATOM 1475 C CA . SER A 1 172 ? 17.952 28.977 26.042 1.00 8.96 194 SER A CA 1
ATOM 1476 C C . SER A 1 172 ? 16.823 29.894 25.611 1.00 9.08 194 SER A C 1
ATOM 1477 O O . SER A 1 172 ? 15.860 29.474 24.966 1.00 9.51 194 SER A O 1
ATOM 1480 N N . THR A 1 173 ? 16.959 31.163 26.012 1.00 8.43 195 THR A N 1
ATOM 1481 C CA . THR A 1 173 ? 16.007 32.188 25.598 1.00 8.52 195 THR A CA 1
ATOM 1482 C C . THR A 1 173 ? 16.382 32.627 24.179 1.00 10.14 195 THR A C 1
ATOM 1483 O O . THR A 1 173 ? 17.405 33.256 24.003 1.00 14.87 195 THR A O 1
ATOM 1487 N N . PHE A 1 174 ? 15.630 32.224 23.174 1.00 8.72 196 PHE A N 1
ATOM 1488 C CA . PHE A 1 174 ? 15.989 32.485 21.787 1.00 8.80 196 PHE A CA 1
ATOM 1489 C C . PHE A 1 174 ? 15.455 33.818 21.262 1.00 7.62 196 PHE A C 1
ATOM 1490 O O . PHE A 1 174 ? 16.168 34.576 20.628 1.00 9.40 196 PHE A O 1
ATOM 1498 N N . ALA A 1 175 ? 14.178 34.077 21.544 1.00 8.72 197 ALA A N 1
ATOM 1499 C CA . ALA A 1 175 ? 13.529 35.279 21.023 1.00 8.91 197 ALA A CA 1
ATOM 1500 C C . ALA A 1 175 ? 12.403 35.672 21.973 1.00 8.73 197 ALA A C 1
ATOM 1501 O O . ALA A 1 175 ? 11.765 34.815 22.600 1.00 9.24 197 ALA A O 1
ATOM 1503 N N . TRP A 1 176 ? 12.124 36.967 21.996 1.00 9.23 198 TRP A N 1
ATOM 1504 C CA . TRP A 1 176 ? 11.015 37.483 22.748 1.00 9.26 198 TRP A CA 1
ATOM 1505 C C . TRP A 1 176 ? 10.706 38.907 22.332 1.00 9.20 198 TRP A C 1
ATOM 1506 O O . TRP A 1 176 ? 11.531 39.526 21.645 1.00 11.23 198 TRP A O 1
ATOM 1517 N N . GLU A 1 177 ? 9.530 39.372 22.711 1.00 9.49 199 GLU A N 1
ATOM 1518 C CA . GLU A 1 177 ? 9.151 40.759 22.494 1.00 9.17 199 GLU A CA 1
ATOM 1519 C C . GLU A 1 177 ? 8.028 41.132 23.423 1.00 10.52 199 GLU A C 1
ATOM 1520 O O . GLU A 1 177 ? 7.437 40.277 24.077 1.00 10.91 199 GLU A O 1
ATOM 1526 N N A SER A 1 178 ? 7.723 42.424 23.462 0.50 11.34 200 SER A N 1
ATOM 1527 N N B SER A 1 178 ? 7.757 42.421 23.556 0.50 11.85 200 SER A N 1
ATOM 1528 C CA A SER A 1 178 ? 6.623 42.892 24.268 0.50 12.80 200 SER A CA 1
ATOM 1529 C CA B SER A 1 178 ? 6.688 42.830 24.435 0.50 11.73 200 SER A CA 1
ATOM 1530 C C A SER A 1 178 ? 5.311 42.356 23.728 0.50 12.10 200 SER A C 1
ATOM 1531 C C B SER A 1 178 ? 5.337 42.487 23.794 0.50 13.53 200 SER A C 1
ATOM 1532 O O A SER A 1 178 ? 5.118 42.179 22.502 0.50 12.81 200 SER A O 1
ATOM 1533 O O B SER A 1 178 ? 5.159 42.562 22.557 0.50 15.01 200 SER A O 1
ATOM 1538 N N . GLY A 1 179 ? 4.395 42.112 24.652 1.00 13.17 201 GLY A N 1
ATOM 1539 C CA . GLY A 1 179 ? 3.029 41.857 24.265 1.00 12.81 201 GLY A CA 1
ATOM 1540 C C . GLY A 1 179 ? 2.202 43.126 24.282 1.00 13.16 201 GLY A C 1
ATOM 1541 O O . GLY A 1 179 ? 2.635 44.173 24.810 1.00 18.00 201 GLY A O 1
ATOM 1542 N N . ASN A 1 180 ? 1.013 43.016 23.694 1.00 10.63 202 ASN A N 1
ATOM 1543 C CA . ASN A 1 180 ? 0.086 44.146 23.563 1.00 11.17 202 ASN A CA 1
ATOM 1544 C C . ASN A 1 180 ? -1.200 43.928 24.349 1.00 11.18 202 ASN A C 1
ATOM 1545 O O . ASN A 1 180 ? -2.251 44.469 24.017 1.00 11.30 202 ASN A O 1
ATOM 1550 N N . GLY A 1 181 ? -1.084 43.187 25.443 1.00 12.56 203 GLY A N 1
ATOM 1551 C CA . GLY A 1 181 ? -2.224 42.935 26.305 1.00 12.00 203 GLY A CA 1
ATOM 1552 C C . GLY A 1 181 ? -3.046 41.726 25.888 1.00 12.00 203 GLY A C 1
ATOM 1553 O O . GLY A 1 181 ? -2.818 41.109 24.830 1.00 12.87 203 GLY A O 1
ATOM 1554 N N . GLY A 1 182 ? -4.044 41.440 26.705 1.00 12.27 204 GLY A N 1
ATOM 1555 C CA . GLY A 1 182 ? -4.956 40.351 26.472 1.00 11.45 204 GLY A CA 1
ATOM 1556 C C . GLY A 1 182 ? -4.570 39.106 27.247 1.00 10.35 204 GLY A C 1
ATOM 1557 O O . GLY A 1 182 ? -3.463 38.988 27.763 1.00 11.36 204 GLY A O 1
ATOM 1558 N N . GLN A 1 183 ? -5.518 38.181 27.317 1.00 11.80 205 GLN A N 1
ATOM 1559 C CA . GLN A 1 183 ? -5.263 36.895 27.976 1.00 11.78 205 GLN A CA 1
ATOM 1560 C C . GLN A 1 183 ? -4.176 36.069 27.301 1.00 10.14 205 GLN A C 1
ATOM 1561 O O . GLN A 1 183 ? -3.435 35.327 27.977 1.00 11.09 205 GLN A O 1
ATOM 1567 N N . ARG A 1 184 ? -4.055 36.228 25.980 1.00 10.00 206 ARG A N 1
ATOM 1568 C CA . ARG A 1 184 ? -3.123 35.406 25.192 1.00 10.28 206 ARG A CA 1
ATOM 1569 C C . ARG A 1 184 ? -2.230 36.245 24.278 1.00 8.35 206 ARG A C 1
ATOM 1570 O O . ARG A 1 184 ? -2.383 36.268 23.042 1.00 10.65 206 ARG A O 1
ATOM 1578 N N . PRO A 1 185 ? -1.278 36.944 24.895 1.00 8.87 207 PRO A N 1
ATOM 1579 C CA . PRO A 1 185 ? -0.446 37.885 24.150 1.00 8.77 207 PRO A CA 1
ATOM 1580 C C . PRO A 1 185 ? 0.701 37.233 23.387 1.00 8.69 207 PRO A C 1
ATOM 1581 O O . PRO A 1 185 ? 1.312 37.897 22.561 1.00 9.37 207 PRO A O 1
ATOM 1585 N N . GLY A 1 186 ? 1.000 35.964 23.687 1.00 8.38 208 GLY A N 1
ATOM 1586 C CA . GLY A 1 186 ? 2.162 35.329 23.074 1.00 8.01 208 GLY A CA 1
ATOM 1587 C C . GLY A 1 186 ? 1.834 34.614 21.768 1.00 7.55 208 GLY A C 1
ATOM 1588 O O . GLY A 1 186 ? 0.768 34.781 21.230 1.00 9.51 208 GLY A O 1
ATOM 1589 N N . TYR A 1 187 ? 2.796 33.838 21.296 1.00 7.82 209 TYR A N 1
ATOM 1590 C CA . TYR A 1 187 ? 2.649 33.167 20.017 1.00 7.83 209 TYR A CA 1
ATOM 1591 C C . TYR A 1 187 ? 1.832 31.885 20.211 1.00 7.95 209 TYR A C 1
ATOM 1592 O O . TYR A 1 187 ? 2.167 31.083 21.077 1.00 8.41 209 TYR A O 1
ATOM 1601 N N A SER A 1 188 ? 0.766 31.708 19.410 0.50 7.31 210 SER A N 1
ATOM 1602 N N B SER A 1 188 ? 0.756 31.687 19.446 0.50 7.98 210 SER A N 1
ATOM 1603 C CA A SER A 1 188 ? -0.115 30.538 19.532 0.50 5.57 210 SER A CA 1
ATOM 1604 C CA B SER A 1 188 ? -0.043 30.478 19.636 0.50 8.20 210 SER A CA 1
ATOM 1605 C C A SER A 1 188 ? 0.352 29.352 18.695 0.50 6.83 210 SER A C 1
ATOM 1606 C C B SER A 1 188 ? 0.459 29.303 18.796 0.50 8.70 210 SER A C 1
ATOM 1607 O O A SER A 1 188 ? -0.169 28.249 18.870 0.50 5.81 210 SER A O 1
ATOM 1608 O O B SER A 1 188 ? 0.070 28.158 19.064 0.50 8.50 210 SER A O 1
ATOM 1613 N N . GLY A 1 189 ? 1.332 29.576 17.827 1.00 7.28 211 GLY A N 1
ATOM 1614 C CA . GLY A 1 189 ? 1.906 28.521 17.023 1.00 7.21 211 GLY A CA 1
ATOM 1615 C C . GLY A 1 189 ? 3.270 28.913 16.517 1.00 7.13 211 GLY A C 1
ATOM 1616 O O . GLY A 1 189 ? 3.652 30.070 16.527 1.00 7.07 211 GLY A O 1
ATOM 1617 N N . ILE A 1 190 ? 4.008 27.886 16.091 1.00 6.81 212 ILE A N 1
ATOM 1618 C CA . ILE A 1 190 ? 5.288 28.080 15.430 1.00 6.63 212 ILE A CA 1
ATOM 1619 C C . ILE A 1 190 ? 5.556 26.926 14.483 1.00 7.21 212 ILE A C 1
ATOM 1620 O O . ILE A 1 190 ? 5.195 25.782 14.778 1.00 7.39 212 ILE A O 1
ATOM 1625 N N . THR A 1 191 ? 6.166 27.229 13.343 1.00 6.99 213 THR A N 1
ATOM 1626 C CA . THR A 1 191 ? 6.531 26.221 12.359 1.00 6.87 213 THR A CA 1
ATOM 1627 C C . THR A 1 191 ? 7.835 26.625 11.657 1.00 6.45 213 THR A C 1
ATOM 1628 O O . THR A 1 191 ? 8.239 27.760 11.715 1.00 8.73 213 THR A O 1
ATOM 1632 N N . PHE A 1 192 ? 8.461 25.649 10.997 1.00 7.39 214 PHE A N 1
ATOM 1633 C CA . PHE A 1 192 ? 9.703 25.853 10.294 1.00 7.82 214 PHE A CA 1
ATOM 1634 C C . PHE A 1 192 ? 9.466 25.722 8.783 1.00 8.76 214 PHE A C 1
ATOM 1635 O O . PHE A 1 192 ? 8.788 24.792 8.337 1.00 8.92 214 PHE A O 1
ATOM 1643 N N . ASP A 1 193 ? 10.056 26.626 8.012 1.00 8.40 215 ASP A N 1
ATOM 1644 C CA . ASP A 1 193 ? 10.037 26.587 6.558 1.00 8.48 215 ASP A CA 1
ATOM 1645 C C . ASP A 1 193 ? 11.421 26.250 6.023 1.00 10.52 215 ASP A C 1
ATOM 1646 O O . ASP A 1 193 ? 12.308 27.083 6.021 1.00 11.25 215 ASP A O 1
ATOM 1651 N N . PRO A 1 194 ? 11.604 25.008 5.555 1.00 11.23 216 PRO A N 1
ATOM 1652 C CA . PRO A 1 194 ? 12.926 24.600 5.095 1.00 13.27 216 PRO A CA 1
ATOM 1653 C C . PRO A 1 194 ? 13.374 25.314 3.820 1.00 16.12 216 PRO A C 1
ATOM 1654 O O . PRO A 1 194 ? 14.585 25.364 3.551 1.00 20.06 216 PRO A O 1
ATOM 1658 N N . HIS A 1 195 ? 12.458 25.900 3.058 1.00 15.02 217 HIS A N 1
ATOM 1659 C CA . HIS A 1 195 ? 12.869 26.610 1.835 1.00 15.62 217 HIS A CA 1
ATOM 1660 C C . HIS A 1 195 ? 13.550 27.940 2.125 1.00 19.76 217 HIS A C 1
ATOM 1661 O O . HIS A 1 195 ? 14.602 28.240 1.553 1.00 25.03 217 HIS A O 1
ATOM 1668 N N A SER A 1 196 ? 12.974 28.738 3.018 0.50 14.70 218 SER A N 1
ATOM 1669 N N B SER A 1 196 ? 12.970 28.727 3.024 0.50 15.83 218 SER A N 1
ATOM 1670 C CA A SER A 1 196 ? 13.591 30.000 3.408 0.50 14.69 218 SER A CA 1
ATOM 1671 C CA B SER A 1 196 ? 13.564 29.998 3.404 0.50 16.28 218 SER A CA 1
ATOM 1672 C C A SER A 1 196 ? 14.603 29.812 4.529 0.50 11.83 218 SER A C 1
ATOM 1673 C C B SER A 1 196 ? 14.486 29.860 4.613 0.50 13.38 218 SER A C 1
ATOM 1674 O O A SER A 1 196 ? 15.397 30.700 4.800 0.50 15.45 218 SER A O 1
ATOM 1675 O O B SER A 1 196 ? 15.097 30.833 5.029 0.50 13.08 218 SER A O 1
ATOM 1680 N N . ASN A 1 197 ? 14.540 28.663 5.213 1.00 12.65 219 ASN A N 1
ATOM 1681 C CA . ASN A 1 197 ? 15.306 28.422 6.405 1.00 12.78 219 ASN A CA 1
ATOM 1682 C C . ASN A 1 197 ? 14.916 29.365 7.551 1.00 12.08 219 ASN A C 1
ATOM 1683 O O . ASN A 1 197 ? 15.759 29.855 8.282 1.00 16.35 219 ASN A O 1
ATOM 1688 N N . LYS A 1 198 ? 13.627 29.642 7.685 1.00 12.16 220 LYS A N 1
ATOM 1689 C CA . LYS A 1 198 ? 13.105 30.521 8.728 1.00 10.95 220 LYS A CA 1
ATOM 1690 C C . LYS A 1 198 ? 12.075 29.819 9.606 1.00 8.90 220 LYS A C 1
ATOM 1691 O O . LYS A 1 198 ? 11.330 28.931 9.134 1.00 9.12 220 LYS A O 1
ATOM 1697 N N . LEU A 1 199 ? 11.999 30.247 10.868 1.00 8.58 221 LEU A N 1
ATOM 1698 C CA . LEU A 1 199 ? 10.846 29.965 11.682 1.00 8.15 221 LEU A CA 1
ATOM 1699 C C . LEU A 1 199 ? 9.812 31.035 11.485 1.00 7.62 221 LEU A C 1
ATOM 1700 O O . LEU A 1 199 ? 10.120 32.199 11.293 1.00 9.31 221 LEU A O 1
ATOM 1705 N N A ILE A 1 200 ? 8.538 30.631 11.509 0.50 7.68 222 ILE A N 1
ATOM 1706 N N B ILE A 1 200 ? 8.560 30.609 11.630 0.50 7.79 222 ILE A N 1
ATOM 1707 C CA A ILE A 1 200 ? 7.415 31.585 11.502 0.50 8.42 222 ILE A CA 1
ATOM 1708 C CA B ILE A 1 200 ? 7.394 31.479 11.512 0.50 8.07 222 ILE A CA 1
ATOM 1709 C C A ILE A 1 200 ? 6.457 31.261 12.648 0.50 8.07 222 ILE A C 1
ATOM 1710 C C B ILE A 1 200 ? 6.521 31.202 12.726 0.50 8.47 222 ILE A C 1
ATOM 1711 O O A ILE A 1 200 ? 5.885 30.146 12.708 0.50 6.73 222 ILE A O 1
ATOM 1712 O O B ILE A 1 200 ? 6.108 30.043 12.936 0.50 7.42 222 ILE A O 1
ATOM 1721 N N . ALA A 1 201 ? 6.321 32.238 13.548 1.00 7.60 223 ALA A N 1
ATOM 1722 C CA . ALA A 1 201 ? 5.383 32.184 14.676 1.00 7.65 223 ALA A CA 1
ATOM 1723 C C . ALA A 1 201 ? 4.072 32.852 14.301 1.00 7.01 223 ALA A C 1
ATOM 1724 O O . ALA A 1 201 ? 4.060 33.817 13.552 1.00 9.02 223 ALA A O 1
ATOM 1726 N N . PHE A 1 202 ? 2.977 32.302 14.817 1.00 7.22 224 PHE A N 1
ATOM 1727 C CA . PHE A 1 202 ? 1.608 32.710 14.504 1.00 7.29 224 PHE A CA 1
ATOM 1728 C C . PHE A 1 202 ? 0.989 33.352 15.711 1.00 7.17 224 PHE A C 1
ATOM 1729 O O . PHE A 1 202 ? 1.066 32.833 16.827 1.00 7.96 224 PHE A O 1
ATOM 1737 N N . GLY A 1 203 ? 0.358 34.499 15.476 1.00 8.13 225 GLY A N 1
ATOM 1738 C CA . GLY A 1 203 ? -0.445 35.139 16.482 1.00 7.93 225 GLY A CA 1
ATOM 1739 C C . GLY A 1 203 ? 0.329 35.942 17.501 1.00 8.66 225 GLY A C 1
ATOM 1740 O O . GLY A 1 203 ? 1.525 36.115 17.388 1.00 8.17 225 GLY A O 1
ATOM 1741 N N . GLY A 1 204 ? -0.387 36.424 18.504 1.00 8.49 226 GLY A N 1
ATOM 1742 C CA . GLY A 1 204 ? 0.220 37.216 19.535 1.00 9.41 226 GLY A CA 1
ATOM 1743 C C . GLY A 1 204 ? 0.212 38.686 19.138 1.00 7.81 226 GLY A C 1
ATOM 1744 O O . GLY A 1 204 ? -0.846 39.286 19.001 1.00 10.62 226 GLY A O 1
ATOM 1745 N N . PRO A 1 205 ? 1.408 39.274 18.945 1.00 8.97 227 PRO A N 1
ATOM 1746 C CA . PRO A 1 205 ? 1.465 40.697 18.633 1.00 11.01 227 PRO A CA 1
ATOM 1747 C C . PRO A 1 205 ? 0.977 41.021 17.220 1.00 11.82 227 PRO A C 1
ATOM 1748 O O . PRO A 1 205 ? 0.652 42.182 16.916 1.00 16.01 227 PRO A O 1
ATOM 1752 N N . ARG A 1 206 ? 0.974 40.014 16.356 1.00 9.80 228 ARG A N 1
ATOM 1753 C CA . ARG A 1 206 ? 0.642 40.180 14.936 1.00 9.48 228 ARG A CA 1
ATOM 1754 C C . ARG A 1 206 ? 0.325 38.802 14.361 1.00 8.39 228 ARG A C 1
ATOM 1755 O O . ARG A 1 206 ? 0.452 37.789 15.035 1.00 9.23 228 ARG A O 1
ATOM 1763 N N . ALA A 1 207 ? -0.071 38.757 13.093 1.00 8.99 229 ALA A N 1
ATOM 1764 C CA . ALA A 1 207 ? -0.445 37.527 12.439 1.00 9.46 229 ALA A CA 1
ATOM 1765 C C . ALA A 1 207 ? 0.780 36.592 12.337 1.00 8.60 229 ALA A C 1
ATOM 1766 O O . ALA A 1 207 ? 0.721 35.448 12.765 1.00 8.54 229 ALA A O 1
ATOM 1768 N N . LEU A 1 208 ? 1.868 37.086 11.737 1.00 8.09 230 LEU A N 1
ATOM 1769 C CA . LEU A 1 208 ? 3.057 36.280 11.478 1.00 7.64 230 LEU A CA 1
ATOM 1770 C C . LEU A 1 208 ? 4.347 37.032 11.798 1.00 7.73 230 LEU A C 1
ATOM 1771 O O . LEU A 1 208 ? 4.493 38.212 11.466 1.00 8.80 230 LEU A O 1
ATOM 1776 N N . THR A 1 209 ? 5.276 36.299 12.436 1.00 8.29 231 THR A N 1
ATOM 1777 C CA . THR A 1 209 ? 6.573 36.824 12.833 1.00 7.48 231 THR A CA 1
ATOM 1778 C C . THR A 1 209 ? 7.616 35.798 12.395 1.00 8.57 231 THR A C 1
ATOM 1779 O O . THR A 1 209 ? 7.485 34.629 12.772 1.00 8.72 231 THR A O 1
ATOM 1783 N N . ALA A 1 210 ? 8.645 36.237 11.653 1.00 7.92 232 ALA A N 1
ATOM 1784 C CA . ALA A 1 210 ? 9.698 35.345 11.215 1.00 8.39 232 ALA A CA 1
ATOM 1785 C C . ALA A 1 210 ? 10.955 35.494 12.076 1.00 8.42 232 ALA A C 1
ATOM 1786 O O . ALA A 1 210 ? 11.243 36.552 12.644 1.00 8.71 232 ALA A O 1
ATOM 1788 N N . PHE A 1 211 ? 11.738 34.416 12.095 1.00 8.19 233 PHE A N 1
ATOM 1789 C CA . PHE A 1 211 ? 12.999 34.387 12.830 1.00 9.34 233 PHE A CA 1
ATOM 1790 C C . PHE A 1 211 ? 14.045 33.598 12.067 1.00 9.66 233 PHE A C 1
ATOM 1791 O O . PHE A 1 211 ? 13.776 32.531 11.527 1.00 9.91 233 PHE A O 1
ATOM 1799 N N A ASP A 1 212 ? 15.252 34.134 11.998 0.50 9.94 234 ASP A N 1
ATOM 1800 N N B ASP A 1 212 ? 15.275 34.103 12.168 0.50 10.81 234 ASP A N 1
ATOM 1801 C CA A ASP A 1 212 ? 16.365 33.347 11.498 0.50 10.79 234 ASP A CA 1
ATOM 1802 C CA B ASP A 1 212 ? 16.502 33.515 11.624 0.50 11.79 234 ASP A CA 1
ATOM 1803 C C A ASP A 1 212 ? 16.813 32.380 12.567 0.50 9.79 234 ASP A C 1
ATOM 1804 C C B ASP A 1 212 ? 17.054 32.469 12.609 0.50 13.02 234 ASP A C 1
ATOM 1805 O O A ASP A 1 212 ? 16.652 32.630 13.753 0.50 10.77 234 ASP A O 1
ATOM 1806 O O B ASP A 1 212 ? 17.233 32.759 13.787 0.50 14.14 234 ASP A O 1
ATOM 1815 N N . VAL A 1 213 ? 17.401 31.280 12.113 1.00 12.11 235 VAL A N 1
ATOM 1816 C CA . VAL A 1 213 ? 17.807 30.160 12.988 1.00 14.15 235 VAL A CA 1
ATOM 1817 C C . VAL A 1 213 ? 19.300 30.007 13.162 1.00 14.70 235 VAL A C 1
ATOM 1818 O O . VAL A 1 213 ? 19.731 29.129 13.894 1.00 18.79 235 VAL A O 1
ATOM 1822 N N . SER A 1 214 ? 20.097 30.894 12.570 1.00 13.53 236 SER A N 1
ATOM 1823 C CA . SER A 1 214 ? 21.543 30.634 12.505 1.00 17.43 236 SER A CA 1
ATOM 1824 C C . SER A 1 214 ? 22.330 31.054 13.720 1.00 19.96 236 SER A C 1
ATOM 1825 O O . SER A 1 214 ? 23.511 30.714 13.838 1.00 22.96 236 SER A O 1
ATOM 1828 N N . LYS A 1 215 ? 21.715 31.824 14.595 1.00 17.80 237 LYS A N 1
ATOM 1829 C CA . LYS A 1 215 ? 22.404 32.374 15.775 1.00 19.91 237 LYS A CA 1
ATOM 1830 C C . LYS A 1 215 ? 21.645 32.044 17.061 1.00 20.56 237 LYS A C 1
ATOM 1831 O O . LYS A 1 215 ? 20.502 31.600 17.010 1.00 19.63 237 LYS A O 1
ATOM 1837 N N . PRO A 1 216 ? 22.301 32.219 18.229 1.00 20.93 238 PRO A N 1
ATOM 1838 C CA . PRO A 1 216 ? 21.702 31.874 19.534 1.00 21.07 238 PRO A CA 1
ATOM 1839 C C . PRO A 1 216 ? 20.463 32.674 19.894 1.00 18.26 238 PRO A C 1
ATOM 1840 O O . PRO A 1 216 ? 19.582 32.197 20.625 1.00 18.33 238 PRO A O 1
ATOM 1844 N N . TYR A 1 217 ? 20.395 33.904 19.401 1.00 17.44 239 TYR A N 1
ATOM 1845 C CA . TYR A 1 217 ? 19.221 34.695 19.568 1.00 15.71 239 TYR A CA 1
ATOM 1846 C C . TYR A 1 217 ? 18.689 35.069 18.186 1.00 15.69 239 TYR A C 1
ATOM 1847 O O . TYR A 1 217 ? 19.418 34.936 17.171 1.00 16.53 239 TYR A O 1
ATOM 1856 N N . ALA A 1 218 ? 17.447 35.548 18.133 1.00 12.90 240 ALA A N 1
ATOM 1857 C CA . ALA A 1 218 ? 16.897 36.091 16.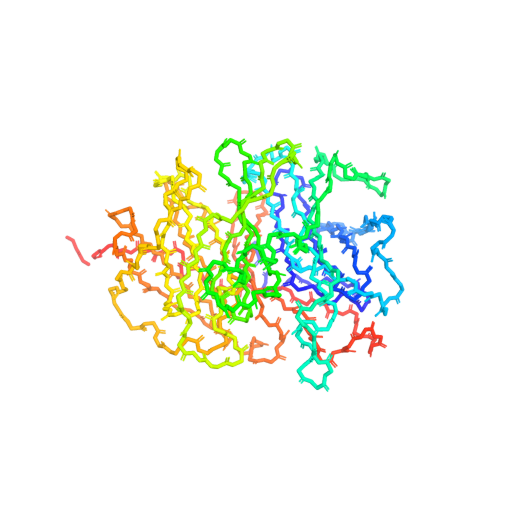883 1.00 11.89 240 ALA A CA 1
ATOM 1858 C C . ALA A 1 218 ? 15.991 37.258 17.187 1.00 11.36 240 ALA A C 1
ATOM 1859 O O . ALA A 1 218 ? 15.213 37.192 18.109 1.00 11.56 240 ALA A O 1
ATOM 1861 N N . TRP A 1 219 ? 16.076 38.299 16.370 1.00 11.94 241 TRP A N 1
ATOM 1862 C CA . TRP A 1 219 ? 15.127 39.378 16.426 1.00 10.82 241 TRP A CA 1
ATOM 1863 C C . TRP A 1 219 ? 13.816 38.947 15.785 1.00 8.88 241 TRP A C 1
ATOM 1864 O O . TRP A 1 219 ? 13.810 38.297 14.740 1.00 10.34 241 TRP A O 1
ATOM 1875 N N . PRO A 1 220 ? 12.686 39.370 16.362 1.00 9.66 242 PRO A N 1
ATOM 1876 C CA . PRO A 1 220 ? 11.429 39.140 15.650 1.00 10.11 242 PRO A CA 1
ATOM 1877 C C . PRO A 1 220 ? 11.405 39.966 14.347 1.00 9.18 242 PRO A C 1
ATOM 1878 O O . PRO A 1 220 ? 11.767 41.167 14.360 1.00 13.43 242 PRO A O 1
ATOM 1882 N N A GLU A 1 221 ? 11.037 39.312 13.243 0.50 8.46 243 GLU A N 1
ATOM 1883 N N B GLU A 1 221 ? 10.947 39.364 13.255 0.50 8.00 243 GLU A N 1
ATOM 1884 C CA A GLU A 1 221 ? 10.863 39.958 11.944 0.50 9.88 243 GLU A CA 1
ATOM 1885 C CA B GLU A 1 221 ? 10.875 40.053 11.975 0.50 8.88 243 GLU A CA 1
ATOM 1886 C C A GLU A 1 221 ? 9.361 39.938 11.638 0.50 8.28 243 GLU A C 1
ATOM 1887 C C B GLU A 1 221 ? 9.436 40.013 11.493 0.50 10.83 243 GLU A C 1
ATOM 1888 O O A GLU A 1 221 ? 8.828 38.903 11.254 0.50 10.48 243 GLU A O 1
ATOM 1889 O O B GLU A 1 221 ? 9.034 39.055 10.811 0.50 8.66 243 GLU A O 1
ATOM 1900 N N . PRO A 1 222 ? 8.666 41.071 11.802 1.00 9.50 244 PRO A N 1
ATOM 1901 C CA . PRO A 1 222 ? 7.264 41.110 11.407 1.00 9.41 244 PRO A CA 1
ATOM 1902 C C . PRO A 1 222 ? 7.105 40.789 9.940 1.00 9.23 244 PRO A C 1
ATOM 1903 O O . PRO A 1 222 ? 7.821 41.330 9.125 1.00 11.90 244 PRO A O 1
ATOM 1907 N N . VAL A 1 223 ? 6.117 39.956 9.611 1.00 9.36 245 VAL A N 1
ATOM 1908 C CA . VAL A 1 223 ? 5.778 39.659 8.211 1.00 8.51 245 VAL A CA 1
ATOM 1909 C C . VAL A 1 223 ? 4.622 40.561 7.778 1.00 9.64 245 VAL A C 1
ATOM 1910 O O . VAL A 1 223 ? 3.577 40.611 8.448 1.00 10.39 245 VAL A O 1
ATOM 1914 N N A LYS A 1 224 ? 4.803 41.291 6.665 0.50 10.58 246 LYS A N 1
ATOM 1915 N N B LYS A 1 224 ? 4.810 41.295 6.672 0.50 9.83 246 LYS A N 1
ATOM 1916 C CA A LYS A 1 224 ? 3.723 42.106 6.133 0.50 12.54 246 LYS A CA 1
ATOM 1917 C CA B LYS A 1 224 ? 3.727 42.082 6.122 0.50 10.83 246 LYS A CA 1
ATOM 1918 C C A LYS A 1 224 ? 2.703 41.205 5.424 0.50 12.10 246 LYS A C 1
ATOM 1919 C C B LYS A 1 224 ? 2.714 41.126 5.491 0.50 10.26 246 LYS A C 1
ATOM 1920 O O A LYS A 1 224 ? 3.051 40.501 4.463 0.50 11.95 246 LYS A O 1
ATOM 1921 O O B LYS A 1 224 ? 3.085 40.287 4.658 0.50 10.35 246 LYS A O 1
ATOM 1932 N N . ILE A 1 225 ? 1.435 41.260 5.841 1.00 10.41 247 ILE A N 1
ATOM 1933 C CA . ILE A 1 225 ? 0.393 40.457 5.193 1.00 10.90 247 ILE A CA 1
ATOM 1934 C C . ILE A 1 225 ? -0.162 41.286 4.034 1.00 10.75 247 ILE A C 1
ATOM 1935 O O . ILE A 1 225 ? -0.644 42.403 4.224 1.00 12.64 247 ILE A O 1
ATOM 1940 N N . ASN A 1 226 ? -0.064 40.720 2.830 1.00 11.43 248 ASN A N 1
ATOM 1941 C CA . ASN A 1 226 ? -0.558 41.352 1.597 1.00 12.79 248 ASN A CA 1
ATOM 1942 C C . ASN A 1 226 ? -2.026 40.987 1.449 1.00 13.72 248 ASN A C 1
ATOM 1943 O O . ASN A 1 226 ? -2.440 40.234 0.556 1.00 16.71 248 ASN A O 1
ATOM 1948 N N . GLY A 1 227 ? -2.817 41.575 2.316 1.00 13.25 249 GLY A N 1
ATOM 1949 C CA . GLY A 1 227 ? -4.220 41.223 2.468 1.00 14.35 249 GLY A CA 1
ATOM 1950 C C . GLY A 1 227 ? -4.658 41.564 3.870 1.00 12.35 249 GLY A C 1
ATOM 1951 O O . GLY A 1 227 ? -3.953 42.257 4.584 1.00 15.37 249 GLY A O 1
ATOM 1952 N N A ASP A 1 228 ? -5.819 41.044 4.249 0.50 13.39 250 ASP A N 1
ATOM 1953 N N B ASP A 1 228 ? -5.865 41.136 4.215 0.50 14.61 250 ASP A N 1
ATOM 1954 C CA A ASP A 1 228 ? -6.497 41.425 5.491 0.50 12.86 250 ASP A CA 1
ATOM 1955 C CA B ASP A 1 228 ? -6.473 41.449 5.505 0.50 15.42 250 ASP A CA 1
ATOM 1956 C C A ASP A 1 228 ? -6.674 40.193 6.359 0.50 12.06 250 ASP A C 1
ATOM 1957 C C B ASP A 1 228 ? -6.610 40.148 6.281 0.50 13.45 250 ASP A C 1
ATOM 1958 O O A ASP A 1 228 ? -7.675 39.490 6.259 0.50 12.56 250 ASP A O 1
ATOM 1959 O O B ASP A 1 228 ? -7.494 39.336 6.005 0.50 14.48 250 ASP A O 1
ATOM 1968 N N . PHE A 1 229 ? -5.706 39.920 7.222 1.00 11.80 251 PHE A N 1
ATOM 1969 C CA . PHE A 1 229 ? -5.816 38.761 8.081 1.00 11.82 251 PHE A CA 1
ATOM 1970 C C . PHE A 1 229 ? -7.065 38.779 8.953 1.00 10.47 251 PHE A C 1
ATOM 1971 O O . PHE A 1 229 ? -7.717 37.741 9.155 1.00 11.09 251 PHE A O 1
ATOM 1979 N N . GLY A 1 230 ? -7.364 39.948 9.511 1.00 10.80 252 GLY A N 1
ATOM 1980 C CA . GLY A 1 230 ? -8.470 40.075 10.448 1.00 11.59 252 GLY A CA 1
ATOM 1981 C C . GLY A 1 230 ? -7.994 40.015 11.890 1.00 10.12 252 GLY A C 1
ATOM 1982 O O . GLY A 1 230 ? -6.831 40.327 12.200 1.00 10.79 252 GLY A O 1
ATOM 1983 N N . THR A 1 231 ? -8.892 39.614 12.775 1.00 10.10 253 THR A N 1
ATOM 1984 C CA . THR A 1 231 ? -8.567 39.634 14.177 1.00 9.86 253 THR A CA 1
ATOM 1985 C C . THR A 1 231 ? -7.477 38.620 14.515 1.00 9.93 253 THR A C 1
ATOM 1986 O O . THR A 1 231 ? -7.397 37.516 13.932 1.00 9.19 253 THR A O 1
ATOM 1990 N N . LEU A 1 232 ? -6.690 38.988 15.530 1.00 9.45 254 LEU A N 1
ATOM 1991 C CA . LEU A 1 232 ? -5.728 38.090 16.131 1.00 9.37 254 LEU A CA 1
ATOM 1992 C C . LEU A 1 232 ? -6.351 37.194 17.223 1.00 9.53 254 LEU A C 1
ATOM 1993 O O . LEU A 1 232 ? -5.726 36.218 17.653 1.00 9.86 254 LEU A O 1
ATOM 1998 N N . SER A 1 233 ? -7.557 37.527 17.667 1.00 9.10 255 SER A N 1
ATOM 1999 C CA . SER A 1 233 ? -8.187 36.743 18.695 1.00 9.76 255 SER A CA 1
ATOM 2000 C C . SER A 1 233 ? -8.475 35.326 18.174 1.00 10.53 255 SER A C 1
ATOM 2001 O O . SER A 1 233 ? -9.068 35.161 17.117 1.00 10.96 255 SER A O 1
ATOM 2004 N N . GLY A 1 234 ? -8.074 34.322 18.964 1.00 9.33 256 GLY A N 1
ATOM 2005 C CA . GLY A 1 234 ? -8.446 32.947 18.685 1.00 9.63 256 GLY A CA 1
ATOM 2006 C C . GLY A 1 234 ? -7.475 32.165 17.827 1.00 8.93 256 GLY A C 1
ATOM 2007 O O . GLY A 1 234 ? -7.764 31.039 17.454 1.00 9.70 256 GLY A O 1
ATOM 2008 N N . THR A 1 235 ? -6.320 32.740 17.496 1.00 8.89 257 THR A N 1
ATOM 2009 C CA . THR A 1 235 ? -5.352 31.976 16.745 1.00 8.03 257 THR A CA 1
ATOM 2010 C C . THR A 1 235 ? -4.863 30.775 17.562 1.00 8.38 257 THR A C 1
ATOM 2011 O O . THR A 1 235 ? -4.719 30.847 18.805 1.00 9.10 257 THR A O 1
ATOM 2015 N N . GLU A 1 236 ? -4.582 29.691 16.843 1.00 8.25 258 GLU A N 1
ATOM 2016 C CA . GLU A 1 236 ? -4.058 28.462 17.445 1.00 7.92 258 GLU A CA 1
ATOM 2017 C C . GLU A 1 236 ? -2.740 28.075 16.761 1.00 7.27 258 GLU A C 1
ATOM 2018 O O . GLU A 1 236 ? -1.883 28.943 16.584 1.00 7.52 258 GLU A O 1
ATOM 2024 N N A LYS A 1 237 ? -2.628 26.834 16.305 0.50 7.21 259 LYS A N 1
ATOM 2025 N N B LYS A 1 237 ? -2.532 26.797 16.472 0.50 6.37 259 LYS A N 1
ATOM 2026 C CA A LYS A 1 237 ? -1.352 26.308 15.850 0.50 7.28 259 LYS A CA 1
ATOM 2027 C CA B LYS A 1 237 ? -1.257 26.360 15.922 0.50 6.60 259 LYS A CA 1
ATOM 2028 C C A LYS A 1 237 ? -1.163 26.547 14.357 0.50 6.94 259 LYS A C 1
ATOM 2029 C C B LYS A 1 237 ? -1.138 26.647 14.421 0.50 6.94 259 LYS A C 1
ATOM 2030 O O A LYS A 1 237 ? -2.131 26.748 13.598 0.50 7.24 259 LYS A O 1
ATOM 2031 O O B LYS A 1 237 ? -2.119 26.978 13.730 0.50 6.76 259 LYS A O 1
ATOM 2042 N N . ILE A 1 238 ? 0.101 26.565 13.948 1.00 6.92 260 ILE A N 1
ATOM 2043 C CA . ILE A 1 238 ? 0.425 26.778 12.541 1.00 6.55 260 ILE A CA 1
ATOM 2044 C C . ILE A 1 238 ? 1.355 25.653 12.073 1.00 7.69 260 ILE A C 1
ATOM 2045 O O . ILE A 1 238 ? 2.191 25.159 12.842 1.00 7.86 260 ILE A O 1
ATOM 2050 N N . VAL A 1 239 ? 1.206 25.219 10.822 1.00 7.19 261 VAL A N 1
ATOM 2051 C CA . VAL A 1 239 ? 1.996 24.106 10.255 1.00 7.67 261 VAL A CA 1
ATOM 2052 C C . VAL A 1 239 ? 2.514 24.493 8.880 1.00 6.97 261 VAL A C 1
ATOM 2053 O O . VAL A 1 239 ? 2.016 25.442 8.231 1.00 8.25 261 VAL A O 1
ATOM 2057 N N . THR A 1 240 ? 3.533 23.750 8.433 1.00 8.06 262 THR A N 1
ATOM 2058 C CA . THR A 1 240 ? 4.086 23.889 7.093 1.00 8.01 262 THR A CA 1
ATOM 2059 C C . THR A 1 240 ? 3.586 22.735 6.227 1.00 7.22 262 THR A C 1
ATOM 2060 O O . THR A 1 240 ? 3.764 21.580 6.578 1.00 9.86 262 THR A O 1
ATOM 2064 N N . VAL A 1 241 ? 3.008 23.081 5.078 1.00 9.11 263 VAL A N 1
ATOM 2065 C CA . VAL A 1 241 ? 2.510 22.115 4.101 1.00 9.62 263 VAL A CA 1
ATOM 2066 C C . VAL A 1 241 ? 3.424 22.221 2.863 1.00 11.02 263 VAL A C 1
ATOM 2067 O O . VAL A 1 241 ? 3.521 23.260 2.250 1.00 11.16 263 VAL A O 1
ATOM 2071 N N . PRO A 1 242 ? 4.096 21.122 2.496 1.00 11.26 264 PRO A N 1
ATOM 2072 C CA . PRO A 1 242 ? 4.885 21.115 1.285 1.00 12.79 264 PRO A CA 1
ATOM 2073 C C . PRO A 1 242 ? 3.961 21.010 0.072 1.00 14.48 264 PRO A C 1
ATOM 2074 O O . PRO A 1 242 ? 3.160 20.074 -0.017 1.00 20.45 264 PRO A O 1
ATOM 2078 N N . VAL A 1 243 ? 4.030 21.997 -0.809 1.00 15.26 265 VAL A N 1
ATOM 2079 C CA . VAL A 1 243 ? 3.258 22.028 -2.045 1.00 17.20 265 VAL A CA 1
ATOM 2080 C C . VAL A 1 243 ? 4.280 22.196 -3.123 1.00 18.46 265 VAL A C 1
ATOM 2081 O O . VAL A 1 243 ? 4.827 23.286 -3.329 1.00 20.43 265 VAL A O 1
ATOM 2085 N N . GLY A 1 244 ? 4.549 21.086 -3.823 1.00 23.07 266 GLY A N 1
ATOM 2086 C CA . GLY A 1 244 ? 5.638 21.036 -4.782 1.00 24.70 266 GLY A CA 1
ATOM 2087 C C . GLY A 1 244 ? 6.925 21.413 -4.075 1.00 20.79 266 GLY A C 1
ATOM 2088 O O . GLY A 1 244 ? 7.215 20.922 -2.978 1.00 24.82 266 GLY A O 1
ATOM 2089 N N A ASN A 1 245 ? 7.633 22.347 -4.697 0.50 26.45 267 ASN A N 1
ATOM 2090 N N B ASN A 1 245 ? 7.704 22.312 -4.653 0.50 23.35 267 ASN A N 1
ATOM 2091 C CA A ASN A 1 245 ? 8.924 22.864 -4.252 0.50 27.43 267 ASN A CA 1
ATOM 2092 C CA B ASN A 1 245 ? 8.960 22.713 -4.029 0.50 24.43 267 ASN A CA 1
ATOM 2093 C C A ASN A 1 245 ? 8.823 24.018 -3.242 0.50 25.33 267 ASN A C 1
ATOM 2094 C C B ASN A 1 245 ? 8.811 24.036 -3.274 0.50 23.26 267 ASN A C 1
ATOM 2095 O O A ASN A 1 245 ? 9.834 24.668 -2.925 0.50 24.06 267 ASN A O 1
ATOM 2096 O O B ASN A 1 245 ? 9.758 24.835 -3.174 0.50 25.46 267 ASN A O 1
ATOM 2105 N N . GLU A 1 246 ? 7.618 24.260 -2.724 1.00 22.33 268 GLU A N 1
ATOM 2106 C CA . GLU A 1 246 ? 7.350 25.465 -1.958 1.00 20.48 268 GLU A CA 1
ATOM 2107 C C . GLU A 1 246 ? 6.682 25.084 -0.677 1.00 15.58 268 GLU A C 1
ATOM 2108 O O . GLU A 1 246 ? 6.216 23.960 -0.491 1.00 17.36 268 GLU A O 1
ATOM 2114 N N . SER A 1 247 ? 6.632 26.056 0.209 1.00 14.15 269 SER A N 1
ATOM 2115 C CA . SER A 1 247 ? 5.918 25.906 1.468 1.00 12.41 269 SER A CA 1
ATOM 2116 C C . SER A 1 247 ? 4.673 26.763 1.518 1.00 12.22 269 SER A C 1
ATOM 2117 O O . SER A 1 247 ? 4.724 27.937 1.232 1.00 15.46 269 SER A O 1
ATOM 2120 N N . VAL A 1 248 ? 3.568 26.178 1.971 1.00 11.41 270 VAL A N 1
ATOM 2121 C CA . VAL A 1 248 ? 2.336 26.932 2.294 1.00 10.83 270 VAL A CA 1
ATOM 2122 C C . VAL A 1 248 ? 2.151 26.708 3.807 1.00 10.08 270 VAL A C 1
ATOM 2123 O O . VAL A 1 248 ? 2.136 25.566 4.267 1.00 10.78 270 VAL A O 1
ATOM 2127 N N . LEU A 1 249 ? 2.041 27.799 4.568 1.00 8.45 271 LEU A N 1
ATOM 2128 C CA . LEU A 1 249 ? 1.803 27.652 6.012 1.00 8.07 271 LEU A CA 1
ATOM 2129 C C . LEU A 1 249 ? 0.299 27.707 6.219 1.00 7.97 271 LEU A C 1
ATOM 2130 O O . LEU A 1 249 ? -0.394 28.452 5.529 1.00 8.76 271 LEU A O 1
ATOM 2135 N N . VAL A 1 250 ? -0.201 26.932 7.197 1.00 7.93 272 VAL A N 1
ATOM 2136 C CA . VAL A 1 250 ? -1.648 26.921 7.470 1.00 7.74 272 VAL A CA 1
ATOM 2137 C C . VAL A 1 250 ? -1.858 27.018 8.964 1.00 7.66 272 VAL A C 1
ATOM 2138 O O . VAL A 1 250 ? -1.381 26.173 9.736 1.00 8.26 272 VAL A O 1
ATOM 2142 N N . GLY A 1 251 ? -2.557 28.088 9.345 1.00 7.47 273 GLY A N 1
ATOM 2143 C CA . GLY A 1 251 ? -2.894 28.339 10.738 1.00 7.87 273 GLY A CA 1
ATOM 2144 C C . GLY A 1 251 ? -4.389 28.131 10.992 1.00 8.00 273 GLY A C 1
ATOM 2145 O O . GLY A 1 251 ? -5.197 28.315 10.095 1.00 10.86 273 GLY A O 1
ATOM 2146 N N . ALA A 1 252 ? -4.738 27.808 12.256 1.00 7.55 274 ALA A N 1
ATOM 2147 C CA . ALA A 1 252 ? -6.112 27.669 12.680 1.00 7.99 274 ALA A CA 1
ATOM 2148 C C . ALA A 1 252 ? -6.529 28.966 13.420 1.00 7.65 274 ALA A C 1
ATOM 2149 O O . ALA A 1 252 ? -5.869 29.390 14.365 1.00 9.20 274 ALA A O 1
ATOM 2151 N N . ARG A 1 253 ? -7.693 29.519 13.051 1.00 8.39 275 ARG A N 1
ATOM 2152 C CA . ARG A 1 253 ? -8.352 30.584 13.805 1.00 8.94 275 ARG A CA 1
ATOM 2153 C C . ARG A 1 253 ? -9.849 30.337 13.632 1.00 9.18 275 ARG A C 1
ATOM 2154 O O . ARG A 1 253 ? -10.471 30.818 12.706 1.00 10.51 275 ARG A O 1
ATOM 2162 N N . ALA A 1 254 ? -10.411 29.504 14.513 1.00 9.94 276 ALA A N 1
ATOM 2163 C CA . ALA A 1 254 ? -11.733 28.904 14.297 1.00 9.72 276 ALA A CA 1
ATOM 2164 C C . ALA A 1 254 ? -12.750 29.961 13.918 1.00 11.15 276 ALA A C 1
ATOM 2165 O O . ALA A 1 254 ? -12.809 31.027 14.549 1.00 12.04 276 ALA A O 1
ATOM 2167 N N . PRO A 1 255 ? -13.606 29.655 12.936 1.00 11.09 277 PRO A N 1
ATOM 2168 C CA . PRO A 1 255 ? -13.741 28.403 12.170 1.00 11.16 277 PRO A CA 1
ATOM 2169 C C . PRO A 1 255 ? -12.870 28.320 10.908 1.00 11.22 277 PRO A C 1
ATOM 2170 O O . PRO A 1 255 ? -13.094 27.419 10.101 1.00 11.92 277 PRO A O 1
ATOM 2174 N N . TYR A 1 256 ? -11.881 29.229 10.776 1.00 10.70 278 TYR A N 1
ATOM 2175 C CA . TYR A 1 256 ? -11.061 29.320 9.571 1.00 10.26 278 TYR A CA 1
ATOM 2176 C C . TYR A 1 256 ? -9.731 28.587 9.654 1.00 9.24 278 TYR A C 1
ATOM 2177 O O . TYR A 1 256 ? -9.043 28.610 10.680 1.00 10.86 278 TYR A O 1
ATOM 2186 N N . ALA A 1 257 ? -9.377 27.976 8.530 1.00 9.04 279 ALA A N 1
ATOM 2187 C CA . ALA A 1 257 ? -7.989 27.641 8.228 1.00 9.46 279 ALA A CA 1
ATOM 2188 C C . ALA A 1 257 ? -7.523 28.755 7.315 1.00 9.02 279 ALA A C 1
ATOM 2189 O O . ALA A 1 257 ? -8.154 29.057 6.305 1.00 11.13 279 ALA A O 1
ATOM 2191 N N . ILE A 1 258 ? -6.418 29.378 7.715 1.00 7.89 280 ILE A N 1
ATOM 2192 C CA . ILE A 1 258 ? -5.846 30.557 7.043 1.00 9.01 280 ILE A CA 1
ATOM 2193 C C . ILE A 1 258 ? -4.442 30.169 6.588 1.00 9.04 280 ILE A C 1
ATOM 2194 O O . ILE A 1 258 ? -3.598 29.725 7.378 1.00 9.37 280 ILE A O 1
ATOM 2199 N N . SER A 1 259 ? -4.229 30.257 5.275 1.00 8.52 281 SER A N 1
ATOM 2200 C CA . SER A 1 259 ? -2.960 29.874 4.730 1.00 8.49 281 SER A CA 1
ATOM 2201 C C . SER A 1 259 ? -2.173 31.081 4.206 1.00 8.36 281 SER A C 1
ATOM 2202 O O . SER A 1 259 ? -2.738 32.155 3.933 1.00 9.45 281 SER A O 1
ATOM 2205 N N . PHE A 1 260 ? -0.858 30.858 4.097 1.00 7.94 282 PHE A N 1
ATOM 2206 C CA . PHE A 1 260 ? 0.108 31.879 3.757 1.00 8.94 282 PHE A CA 1
ATOM 2207 C C . PHE A 1 260 ? 1.165 31.337 2.804 1.00 9.49 282 PHE A C 1
ATOM 2208 O O . PHE A 1 260 ? 1.606 30.199 2.953 1.00 10.11 282 PHE A O 1
ATOM 2216 N N A ARG A 1 261 ? 1.628 32.206 1.901 0.50 9.63 283 ARG A N 1
ATOM 2217 N N B ARG A 1 261 ? 1.549 32.172 1.836 0.50 9.12 283 ARG A N 1
ATOM 2218 C CA A ARG A 1 261 ? 2.656 31.848 0.940 0.50 10.07 283 ARG A CA 1
ATOM 2219 C CA B ARG A 1 261 ? 2.683 31.872 0.989 0.50 9.67 283 ARG A CA 1
ATOM 2220 C C A ARG A 1 261 ? 3.472 33.108 0.689 0.50 9.24 283 ARG A C 1
ATOM 2221 C C B ARG A 1 261 ? 3.481 33.143 0.821 0.50 9.77 283 ARG A C 1
ATOM 2222 O O A ARG A 1 261 ? 2.882 34.166 0.448 0.50 8.47 283 ARG A O 1
ATOM 2223 O O B ARG A 1 261 ? 2.901 34.236 0.770 0.50 10.68 283 ARG A O 1
ATOM 2238 N N . SER A 1 262 ? 4.804 32.982 0.768 1.00 10.12 284 SER A N 1
ATOM 2239 C CA . SER A 1 262 ? 5.733 34.104 0.590 1.00 10.71 284 SER A CA 1
ATOM 2240 C C . SER A 1 262 ? 6.645 33.863 -0.593 1.00 11.68 284 SER A C 1
ATOM 2241 O O . SER A 1 262 ? 7.157 32.773 -0.783 1.00 12.80 284 SER A O 1
ATOM 2244 N N . TRP A 1 263 ? 6.861 34.929 -1.362 1.00 12.43 285 TRP A N 1
ATOM 2245 C CA . TRP A 1 263 ? 7.809 34.946 -2.462 1.00 13.61 285 TRP A CA 1
ATOM 2246 C C . TRP A 1 263 ? 9.067 35.767 -2.146 1.00 14.99 285 TRP A C 1
ATOM 2247 O O . TRP A 1 263 ? 9.886 36.029 -3.027 1.00 19.15 285 TRP A O 1
ATOM 2258 N N . ASP A 1 264 ? 9.235 36.133 -0.877 1.00 13.69 286 ASP A N 1
ATOM 2259 C CA . ASP A 1 264 ? 10.349 36.996 -0.482 1.00 14.04 286 ASP A CA 1
ATOM 2260 C C . ASP A 1 264 ? 10.950 36.583 0.869 1.00 12.56 286 ASP A C 1
ATOM 2261 O O . ASP A 1 264 ? 11.417 37.406 1.629 1.00 15.17 286 ASP A O 1
ATOM 2266 N N . ASN A 1 265 ? 10.907 35.287 1.146 1.00 13.02 287 ASN A N 1
ATOM 2267 C CA . ASN A 1 265 ? 11.456 34.738 2.367 1.00 13.52 287 ASN A CA 1
ATOM 2268 C C . ASN A 1 265 ? 10.887 35.379 3.630 1.00 14.22 287 ASN A C 1
ATOM 2269 O O . ASN A 1 265 ? 11.588 35.600 4.618 1.00 14.95 287 ASN A O 1
ATOM 2274 N N . TRP A 1 266 ? 9.576 35.591 3.593 1.00 12.11 288 TRP A N 1
ATOM 2275 C CA . TRP A 1 266 ? 8.787 36.003 4.750 1.00 11.31 288 TRP A CA 1
ATOM 2276 C C . TRP A 1 266 ? 8.935 37.470 5.131 1.00 11.35 288 TRP A C 1
ATOM 2277 O O . TRP A 1 266 ? 8.545 37.868 6.223 1.00 12.68 288 TRP A O 1
ATOM 2288 N N A LYS A 1 267 ? 9.449 38.304 4.226 0.50 10.71 289 LYS A N 1
ATOM 2289 N N B LYS A 1 267 ? 9.459 38.296 4.222 0.50 12.19 289 LYS A N 1
ATOM 2290 C CA A LYS A 1 267 ? 9.291 39.749 4.419 0.50 12.35 289 LYS A CA 1
ATOM 2291 C CA B LYS A 1 267 ? 9.286 39.740 4.383 0.50 13.86 289 LYS A CA 1
ATOM 2292 C C A LYS A 1 267 ? 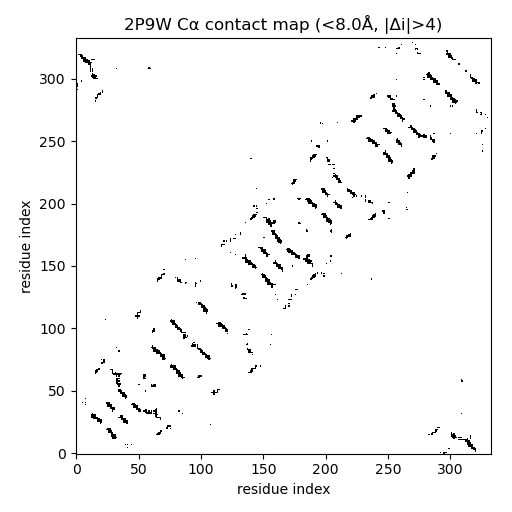7.804 40.097 4.274 0.50 12.14 289 LYS A C 1
ATOM 2293 C C B LYS A 1 267 ? 7.789 40.019 4.344 0.50 12.38 289 LYS A C 1
ATOM 2294 O O A LYS A 1 267 ? 7.318 41.026 4.919 0.50 12.76 289 LYS A O 1
ATOM 2295 O O B LYS A 1 267 ? 7.278 40.791 5.147 0.50 10.75 289 LYS A O 1
ATOM 2306 N N . SER A 1 268 ? 7.092 39.345 3.419 1.00 9.87 290 SER A N 1
ATOM 2307 C CA . SER A 1 268 ? 5.655 39.502 3.237 1.00 10.65 290 SER A CA 1
ATOM 2308 C C . SER A 1 268 ? 5.030 38.157 2.869 1.00 9.86 290 SER A C 1
ATOM 2309 O O . SER A 1 268 ? 5.725 37.208 2.525 1.00 12.38 290 SER A O 1
ATOM 2312 N N . ALA A 1 269 ? 3.705 38.092 2.926 1.00 10.15 291 ALA A N 1
ATOM 2313 C CA . ALA A 1 269 ? 2.961 36.879 2.591 1.00 10.47 291 ALA A CA 1
ATOM 2314 C C . ALA A 1 269 ? 1.590 37.206 2.071 1.00 10.57 291 ALA A C 1
ATOM 2315 O O . ALA A 1 269 ? 0.939 38.127 2.593 1.00 11.85 291 ALA A O 1
ATOM 2317 N N . ASN A 1 270 ? 1.187 36.459 1.024 1.00 9.67 292 ASN A N 1
ATOM 2318 C CA . ASN A 1 270 ? -0.210 36.461 0.611 1.00 9.99 292 ASN A CA 1
ATOM 2319 C C . ASN A 1 270 ? -0.970 35.479 1.512 1.00 9.73 292 ASN A C 1
ATOM 2320 O O . ASN A 1 270 ? -0.376 34.619 2.182 1.00 10.17 292 ASN A O 1
ATOM 2325 N N A ILE A 1 271 ? -2.298 35.562 1.441 0.50 8.82 293 ILE A N 1
ATOM 2326 N N B ILE A 1 271 ? -2.286 35.650 1.589 0.50 10.35 293 ILE A N 1
ATOM 2327 C CA A ILE A 1 271 ? -3.204 34.957 2.398 0.50 8.94 293 ILE A CA 1
ATOM 2328 C CA B ILE A 1 271 ? -3.113 34.759 2.371 0.50 11.09 293 ILE A CA 1
ATOM 2329 C C A ILE A 1 271 ? -4.437 34.353 1.682 0.50 10.83 293 ILE A C 1
ATOM 2330 C C B ILE A 1 271 ? -4.321 34.259 1.589 0.50 10.37 293 ILE A C 1
ATOM 2331 O O A ILE A 1 271 ? -5.021 34.998 0.785 0.50 11.23 293 ILE A O 1
ATOM 2332 O O B ILE A 1 271 ? -4.751 34.857 0.580 0.50 9.74 293 ILE A O 1
ATOM 2341 N N . LYS A 1 272 ? -4.834 33.134 2.076 1.00 10.27 294 LYS A N 1
ATOM 2342 C CA . LYS A 1 272 ? -6.107 32.565 1.654 1.00 10.57 294 LYS A CA 1
ATOM 2343 C C . LYS A 1 272 ? -6.818 32.027 2.892 1.00 9.96 294 LYS A C 1
ATOM 2344 O O . LYS A 1 272 ? -6.182 31.769 3.918 1.00 10.03 294 LYS A O 1
ATOM 2350 N N . LYS A 1 273 ? -8.133 31.850 2.789 1.00 10.84 295 LYS A N 1
ATOM 2351 C CA . LYS A 1 273 ? -8.935 31.366 3.921 1.00 12.00 295 LYS A CA 1
ATOM 2352 C C . LYS A 1 273 ? -9.976 30.363 3.446 1.00 11.61 295 LYS A C 1
ATOM 2353 O O . LYS A 1 273 ? -10.487 30.456 2.313 1.00 12.34 295 LYS A O 1
ATOM 2359 N N . THR A 1 274 ? -10.332 29.451 4.353 1.00 11.13 296 THR A N 1
ATOM 2360 C CA . THR A 1 274 ? -11.525 28.615 4.171 1.00 11.56 296 THR A CA 1
ATOM 2361 C C . THR A 1 274 ? -12.078 28.353 5.552 1.00 12.06 296 THR A C 1
ATOM 2362 O O . THR A 1 274 ? -11.383 28.514 6.557 1.00 13.65 296 THR A O 1
ATOM 2366 N N . LYS A 1 275 ? -13.351 27.984 5.612 1.00 12.46 297 LYS A N 1
ATOM 2367 C CA . LYS A 1 275 ? -13.954 27.595 6.868 1.00 12.89 297 LYS A CA 1
ATOM 2368 C C . LYS A 1 275 ? -14.975 26.495 6.654 1.00 14.51 297 LYS A C 1
ATOM 2369 O O . LYS A 1 275 ? -15.384 26.235 5.517 1.00 15.58 297 LYS A O 1
ATOM 2375 N N . ARG A 1 276 ? -15.282 25.805 7.755 1.00 14.08 298 ARG A N 1
ATOM 2376 C CA . ARG A 1 276 ? -16.336 24.828 7.795 1.00 16.14 298 ARG A CA 1
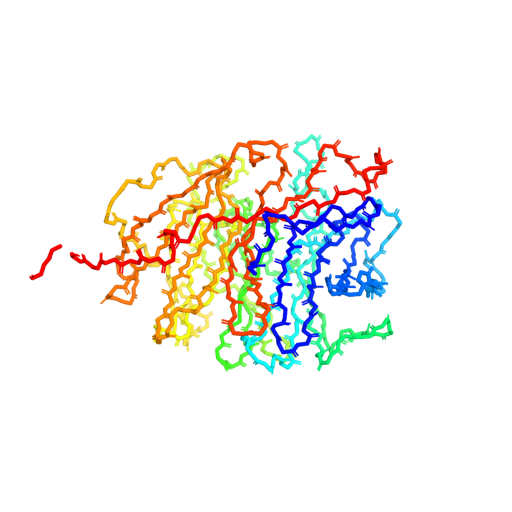ATOM 2377 C C . ARG A 1 276 ? -17.125 25.053 9.042 1.00 14.15 298 ARG A C 1
ATOM 2378 O O . ARG A 1 276 ? -16.551 25.292 10.093 1.00 13.99 298 ARG A O 1
ATOM 2386 N N . SER A 1 277 ? -18.447 24.867 8.945 1.00 15.21 299 SER A N 1
ATOM 2387 C CA . SER A 1 277 ? -19.331 25.121 10.080 1.00 14.33 299 SER A CA 1
ATOM 2388 C C . SER A 1 277 ? -19.080 24.245 11.298 1.00 14.17 299 SER A C 1
ATOM 2389 O O . SER A 1 277 ? -19.242 24.712 12.421 1.00 13.95 299 SER A O 1
ATOM 2392 N N . GLU A 1 278 ? -18.624 23.007 11.079 1.00 12.74 300 GLU A N 1
ATOM 2393 C CA . GLU A 1 278 ? -18.347 22.133 12.218 1.00 14.62 300 GLU A CA 1
ATOM 2394 C C . GLU A 1 278 ? -17.245 22.692 13.135 1.00 13.95 300 GLU A C 1
ATOM 2395 O O . GLU A 1 278 ? -17.172 22.334 14.312 1.00 16.06 300 GLU A O 1
ATOM 2401 N N . LEU A 1 279 ? -16.402 23.562 12.597 1.00 12.03 301 LEU A N 1
ATOM 2402 C CA . LEU A 1 279 ? -15.240 24.068 13.303 1.00 11.80 301 LEU A CA 1
ATOM 2403 C C . LEU A 1 279 ? -15.552 25.329 14.112 1.00 12.17 301 LEU A C 1
ATOM 2404 O O . LEU A 1 279 ? -14.649 25.918 14.671 1.00 12.40 301 LEU A O 1
ATOM 2409 N N . GLN A 1 280 ? -16.827 25.732 14.170 1.00 13.70 302 GLN A N 1
ATOM 2410 C CA . GLN A 1 280 ? -17.206 26.867 14.965 1.00 14.46 302 GLN A CA 1
ATOM 2411 C C . GLN A 1 280 ? -16.988 26.621 16.455 1.00 15.88 302 GLN A C 1
ATOM 2412 O O . GLN A 1 280 ? -16.557 27.507 17.158 1.00 17.83 302 GLN A O 1
ATOM 2418 N N . ASN A 1 281 ? -17.231 25.400 16.911 1.00 14.95 303 ASN A N 1
ATOM 2419 C CA . ASN A 1 281 ? -17.240 25.080 18.335 1.00 17.33 303 ASN A CA 1
ATOM 2420 C C . ASN A 1 281 ? -16.750 23.677 18.600 1.00 16.13 303 ASN A C 1
ATOM 2421 O O . ASN A 1 281 ? -17.309 22.979 19.427 1.00 18.95 303 ASN A O 1
ATOM 2426 N N . SER A 1 282 ? -15.685 23.277 17.926 1.00 14.24 304 SER A N 1
ATOM 2427 C CA . SER A 1 282 ? -15.176 21.914 18.023 1.00 12.67 304 SER A CA 1
ATOM 2428 C C . SER A 1 282 ? -13.829 21.867 18.711 1.00 12.70 304 SER A C 1
ATOM 2429 O O . SER A 1 282 ? -13.253 20.798 18.785 1.00 11.56 304 SER A O 1
ATOM 2432 N N . GLY A 1 283 ? -13.335 22.995 19.231 1.00 12.53 305 GLY A N 1
ATOM 2433 C CA . GLY A 1 283 ? -11.969 23.002 19.729 1.00 11.73 305 GLY A CA 1
ATOM 2434 C C . GLY A 1 283 ? -10.934 22.836 18.619 1.00 9.43 305 GLY A C 1
ATOM 2435 O O . GLY A 1 283 ? -9.939 22.144 18.774 1.00 10.04 305 GLY A O 1
ATOM 2436 N N . PHE A 1 284 ? -11.155 23.499 17.501 1.00 10.38 306 PHE A N 1
ATOM 2437 C CA . PHE A 1 284 ? -10.276 23.463 16.332 1.00 9.62 306 PHE A CA 1
ATOM 2438 C C . PHE A 1 284 ? -8.973 24.196 16.630 1.00 9.61 306 PHE A C 1
ATOM 2439 O O . PHE A 1 284 ? -8.992 25.409 16.868 1.00 9.85 306 PHE A O 1
ATOM 2447 N N . THR A 1 285 ? -7.859 23.462 16.610 1.00 8.26 307 THR A N 1
ATOM 2448 C CA . THR A 1 285 ? -6.564 23.991 17.038 1.00 9.00 307 THR A CA 1
ATOM 2449 C C . THR A 1 285 ? -5.445 23.902 16.027 1.00 8.10 307 THR A C 1
ATOM 2450 O O . THR A 1 285 ? -4.429 24.552 16.191 1.00 8.46 307 THR A O 1
ATOM 2454 N N . ALA A 1 286 ? -5.598 23.082 14.978 1.00 8.23 308 ALA A N 1
ATOM 2455 C CA . ALA A 1 286 ? -4.482 22.785 14.105 1.00 7.39 308 ALA A CA 1
ATOM 2456 C C . ALA A 1 286 ? -5.031 22.210 12.804 1.00 7.72 308 ALA A C 1
ATOM 2457 O O . ALA A 1 286 ? -6.173 21.729 12.753 1.00 9.05 308 ALA A O 1
ATOM 2459 N N . VAL A 1 287 ? -4.201 22.237 11.768 1.00 9.05 309 VAL A N 1
ATOM 2460 C CA . VAL A 1 287 ? -4.431 21.594 10.496 1.00 8.61 309 VAL A CA 1
ATOM 2461 C C . VAL A 1 287 ? -3.358 20.502 10.348 1.00 8.33 309 VAL A C 1
ATOM 2462 O O . VAL A 1 287 ? -2.187 20.728 10.631 1.00 8.97 309 VAL A O 1
ATOM 2466 N N . ALA A 1 288 ? -3.781 19.327 9.874 1.00 8.76 310 ALA A N 1
ATOM 2467 C CA . ALA A 1 288 ? -2.895 18.228 9.533 1.00 9.26 310 ALA A CA 1
ATOM 2468 C C . ALA A 1 288 ? -2.993 17.915 8.057 1.00 9.00 310 ALA A C 1
ATOM 2469 O O . ALA A 1 288 ? -4.041 18.068 7.441 1.00 11.74 310 ALA A O 1
ATOM 2471 N N . ASP A 1 289 ? -1.912 17.401 7.486 1.00 11.07 311 ASP A N 1
ATOM 2472 C CA . ASP A 1 289 ? -1.981 16.822 6.166 1.00 12.20 311 ASP A CA 1
ATOM 2473 C C . ASP A 1 289 ? -2.323 15.325 6.293 1.00 14.63 311 ASP A C 1
ATOM 2474 O O . ASP A 1 289 ? -2.392 14.731 7.400 1.00 15.33 311 ASP A O 1
ATOM 2479 N N . TYR A 1 290 ? -2.659 14.741 5.170 1.00 12.14 312 TYR A N 1
ATOM 2480 C CA . TYR A 1 290 ? -3.039 13.346 5.113 1.00 11.66 312 TYR A CA 1
ATOM 2481 C C . TYR A 1 290 ? -2.861 12.886 3.691 1.00 12.21 312 TYR A C 1
ATOM 2482 O O . TYR A 1 290 ? -3.097 13.655 2.762 1.00 13.66 312 TYR A O 1
ATOM 2491 N N . TYR A 1 291 ? -2.446 11.634 3.533 1.00 13.02 313 TYR A N 1
ATOM 2492 C CA . TYR A 1 291 ? -2.219 11.031 2.222 1.00 13.53 313 TYR A CA 1
ATOM 2493 C C . TYR A 1 291 ? -2.822 9.646 2.164 1.00 15.77 313 TYR A C 1
ATOM 2494 O O . TYR A 1 291 ? -2.704 8.888 3.136 1.00 17.35 313 TYR A O 1
ATOM 2503 N N . GLN A 1 292 ? -3.391 9.323 1.012 1.00 17.01 314 GLN A N 1
ATOM 2504 C CA . GLN A 1 292 ? -3.715 7.921 0.654 1.00 22.19 314 GLN A CA 1
ATOM 2505 C C . GLN A 1 292 ? -3.041 7.729 -0.679 1.00 24.21 314 GLN A C 1
ATOM 2506 O O . GLN A 1 292 ? -3.458 8.345 -1.673 1.00 25.28 314 GLN A O 1
ATOM 2512 N N . GLY A 1 293 ? -1.962 6.937 -0.682 1.00 26.72 315 GLY A N 1
ATOM 2513 C CA . GLY A 1 293 ? -1.069 6.877 -1.830 1.00 27.37 315 GLY A CA 1
ATOM 2514 C C . GLY A 1 293 ? -0.521 8.261 -2.115 1.00 24.41 315 GLY A C 1
ATOM 2515 O O . GLY A 1 293 ? -0.056 8.962 -1.202 1.00 27.73 315 GLY A O 1
ATOM 2516 N N . SER A 1 294 ? -0.636 8.699 -3.361 1.00 27.81 316 SER A N 1
ATOM 2517 C CA . SER A 1 294 ? -0.161 10.026 -3.736 1.00 28.48 316 SER A CA 1
ATOM 2518 C C . SER A 1 294 ? -1.237 11.116 -3.584 1.00 28.11 316 SER A C 1
ATOM 2519 O O . SER A 1 294 ? -0.964 12.290 -3.856 1.00 31.31 316 SER A O 1
ATOM 2522 N N . GLU A 1 295 ? -2.448 10.738 -3.175 1.00 25.72 317 GLU A N 1
ATOM 2523 C CA . GLU A 1 295 ? -3.534 11.708 -2.976 1.00 25.71 317 GLU A CA 1
ATOM 2524 C C . GLU A 1 295 ? -3.348 12.363 -1.610 1.00 20.68 317 GLU A C 1
ATOM 2525 O O . GLU A 1 295 ? -3.208 11.677 -0.613 1.00 19.13 317 GLU A O 1
ATOM 2531 N N . GLN A 1 296 ? -3.389 13.686 -1.596 1.00 17.34 318 GLN A N 1
ATOM 2532 C CA . GLN A 1 296 ? -3.158 14.486 -0.394 1.00 16.79 318 GLN A CA 1
ATOM 2533 C C . GLN A 1 296 ? -4.359 15.362 -0.103 1.00 14.40 318 GLN A C 1
ATOM 2534 O O . GLN A 1 296 ? -5.026 15.853 -1.019 1.00 15.54 318 GLN A O 1
ATOM 2540 N N . GLY A 1 297 ? -4.617 15.583 1.180 1.00 13.55 319 GLY A N 1
ATOM 2541 C CA . GLY A 1 297 ? -5.603 16.541 1.615 1.00 12.31 319 GLY A CA 1
ATOM 2542 C C . GLY A 1 297 ? -5.203 17.159 2.949 1.00 12.49 319 GLY A C 1
ATOM 2543 O O . GLY A 1 297 ? -4.245 16.699 3.599 1.00 13.12 319 GLY A O 1
ATOM 2544 N N . LEU A 1 298 ? -5.931 18.198 3.342 1.00 10.67 320 LEU A N 1
ATOM 2545 C CA . LEU A 1 298 ? -5.725 18.868 4.621 1.00 10.95 320 LEU A CA 1
ATOM 2546 C C . LEU A 1 298 ? -6.947 18.668 5.493 1.00 10.39 320 LEU A C 1
ATOM 2547 O O . LEU A 1 298 ? -8.085 18.759 5.002 1.00 11.74 320 LEU A O 1
ATOM 2552 N N . TYR A 1 299 ? -6.708 18.407 6.782 1.00 10.32 321 TYR A N 1
ATOM 2553 C CA . TYR A 1 299 ? -7.749 18.091 7.736 1.00 10.58 321 TYR A CA 1
ATOM 2554 C C . TYR A 1 299 ? -7.633 18.959 8.996 1.00 10.22 321 TYR A C 1
ATOM 2555 O O . TYR A 1 299 ? -6.550 19.175 9.526 1.00 11.30 321 TYR A O 1
ATOM 2564 N N . ALA A 1 300 ? -8.782 19.436 9.456 1.00 9.01 322 ALA A N 1
ATOM 2565 C CA . ALA A 1 300 ? -8.897 20.176 10.712 1.00 9.52 322 ALA A CA 1
ATOM 2566 C C . ALA A 1 300 ? -8.824 19.232 11.919 1.00 9.39 322 ALA A C 1
ATOM 2567 O O . ALA A 1 300 ? -9.540 18.217 11.987 1.00 10.90 322 ALA A O 1
ATOM 2569 N N . VAL A 1 301 ? -7.989 19.616 12.897 1.00 8.47 323 VAL A N 1
ATOM 2570 C CA . VAL A 1 301 ? -7.879 18.935 14.181 1.00 8.97 323 VAL A CA 1
ATOM 2571 C C . VAL A 1 301 ? -8.732 19.648 15.226 1.00 9.93 323 VAL A C 1
ATOM 2572 O O . VAL A 1 301 ? -8.534 20.831 15.483 1.00 9.28 323 VAL A O 1
ATOM 2576 N N . SER A 1 302 ? -9.656 18.879 15.808 1.00 9.48 324 SER A N 1
ATOM 2577 C CA . SER A 1 302 ? -10.597 19.379 16.783 1.00 9.69 324 SER A CA 1
ATOM 2578 C C . SER A 1 302 ? -10.493 18.592 18.081 1.00 9.47 324 SER A C 1
ATOM 2579 O O . SER A 1 302 ? -10.688 17.370 18.116 1.00 9.92 324 SER A O 1
ATOM 2582 N N . ALA A 1 303 ? -10.201 19.323 19.158 1.00 9.79 325 ALA A N 1
ATOM 2583 C CA . ALA A 1 303 ? -9.979 18.756 20.487 1.00 9.76 325 ALA A CA 1
ATOM 2584 C C . ALA A 1 303 ? -11.270 18.450 21.252 1.00 10.56 325 ALA A C 1
ATOM 2585 O O . ALA A 1 303 ? -11.240 17.634 22.183 1.00 10.96 325 ALA A O 1
ATOM 2587 N N . PHE A 1 304 ? -12.373 19.159 20.947 1.00 10.76 326 PHE A N 1
ATOM 2588 C CA . PHE A 1 304 ? -13.612 19.007 21.705 1.00 10.85 326 PHE A CA 1
ATOM 2589 C C . PHE A 1 304 ? -13.383 19.187 23.198 1.00 12.16 326 PHE A C 1
ATOM 2590 O O . PHE A 1 304 ? -13.646 18.295 24.011 1.00 12.58 326 PHE A O 1
ATOM 2598 N N . PHE A 1 305 ? -12.905 20.384 23.547 1.00 13.40 327 PHE A N 1
ATOM 2599 C CA . PHE A 1 305 ? -12.630 20.699 24.940 1.00 13.17 327 PHE A CA 1
ATOM 2600 C C . PHE A 1 305 ? -13.876 20.665 25.811 1.00 14.46 327 PHE A C 1
ATOM 2601 O O . PHE A 1 305 ? -13.760 20.504 27.015 1.00 16.25 327 PHE A O 1
ATOM 2609 N N . ASP A 1 306 ? -15.067 20.801 25.228 1.00 13.07 328 ASP A N 1
ATOM 2610 C CA . ASP A 1 306 ? -16.304 20.745 26.010 1.00 13.92 328 ASP A CA 1
ATOM 2611 C C . ASP A 1 306 ? -16.533 19.392 26.652 1.00 13.86 328 ASP A C 1
ATOM 2612 O O . ASP A 1 306 ? -17.345 19.282 27.564 1.00 15.71 328 ASP A O 1
ATOM 2617 N N . ASN A 1 307 ? -15.830 18.367 26.194 1.00 14.01 329 ASN A N 1
ATOM 2618 C CA . ASN A 1 307 ? -15.891 17.044 26.837 1.00 14.82 329 ASN A CA 1
ATOM 2619 C C . ASN A 1 307 ? -15.268 16.983 28.242 1.00 15.04 329 ASN A C 1
ATOM 2620 O O . ASN A 1 307 ? -15.607 16.110 29.048 1.00 17.05 329 ASN A O 1
ATOM 2625 N N . GLY A 1 308 ? -14.271 17.836 28.492 1.00 14.70 330 GLY A N 1
ATOM 2626 C CA . GLY A 1 308 ? -13.407 17.699 29.650 1.00 16.46 330 GLY A CA 1
ATOM 2627 C C . GLY A 1 308 ? -12.638 16.383 29.578 1.00 16.52 330 GLY A C 1
ATOM 2628 O O . GLY A 1 308 ? -12.517 15.768 28.503 1.00 16.13 330 GLY A O 1
ATOM 2629 N N . ALA A 1 309 ? -12.152 15.927 30.740 1.00 16.44 331 ALA A N 1
ATOM 2630 C CA . ALA A 1 309 ? -11.289 14.740 30.781 1.00 16.64 331 ALA A CA 1
ATOM 2631 C C . ALA A 1 309 ? -12.059 13.437 30.662 1.00 16.82 331 ALA A C 1
ATOM 2632 O O . ALA A 1 309 ? -11.512 12.444 30.164 1.00 16.61 331 ALA A O 1
ATOM 2634 N N . HIS A 1 310 ? -13.329 13.439 31.085 1.00 17.63 332 HIS A N 1
ATOM 2635 C CA . HIS A 1 310 ? -14.088 12.195 31.201 1.00 17.59 332 HIS A CA 1
ATOM 2636 C C . HIS A 1 310 ? -15.540 12.345 30.779 1.00 17.72 332 HIS A C 1
ATOM 2637 O O . HIS A 1 310 ? -16.403 11.586 31.233 1.00 20.09 332 HIS A O 1
ATOM 2644 N N . GLY A 1 311 ? -15.809 13.269 29.859 1.00 16.74 333 GLY A N 1
ATOM 2645 C CA . GLY A 1 311 ? -17.176 13.494 29.396 1.00 17.47 333 GLY A CA 1
ATOM 2646 C C . GLY A 1 311 ? -17.811 12.427 28.517 1.00 18.92 333 GLY A C 1
ATOM 2647 O O . GLY A 1 311 ? -19.044 12.465 28.284 1.00 22.59 333 GLY A O 1
ATOM 2648 N N . GLY A 1 312 ? -17.008 11.479 28.039 1.00 18.06 334 GLY A N 1
ATOM 2649 C CA . GLY A 1 312 ? -17.514 10.302 27.337 1.00 17.58 334 GLY A CA 1
ATOM 2650 C C . GLY A 1 312 ? -17.499 10.335 25.824 1.00 16.05 334 GLY A C 1
ATOM 2651 O O . GLY A 1 312 ? -17.807 9.329 25.196 1.00 20.39 334 GLY A O 1
ATOM 2652 N N . ARG A 1 313 ? -17.074 11.450 25.227 1.00 16.35 335 ARG A N 1
ATOM 2653 C CA . ARG A 1 313 ? -16.981 11.523 23.792 1.00 14.61 335 ARG A CA 1
ATOM 2654 C C . ARG A 1 313 ? -16.096 10.383 23.299 1.00 14.25 335 ARG A C 1
ATOM 2655 O O . ARG A 1 313 ? -15.000 10.173 23.816 1.00 14.62 335 ARG A O 1
ATOM 2663 N N . SER A 1 314 ? -16.568 9.700 22.261 1.00 17.41 336 SER A N 1
ATOM 2664 C CA . SER A 1 314 ? -15.772 8.642 21.630 1.00 16.98 336 SER A CA 1
ATOM 2665 C C . SER A 1 314 ? -15.681 8.763 20.109 1.00 14.63 336 SER A C 1
ATOM 2666 O O . SER A 1 314 ? -15.343 7.808 19.437 1.00 18.57 336 SER A O 1
ATOM 2669 N N . ASP A 1 315 ? -15.949 9.966 19.591 1.00 13.60 337 ASP A N 1
ATOM 2670 C CA . ASP A 1 315 ? -15.772 10.287 18.171 1.00 14.14 337 ASP A CA 1
ATOM 2671 C C . ASP A 1 315 ? -15.038 11.609 18.076 1.00 12.34 337 ASP A C 1
ATOM 2672 O O . ASP A 1 315 ? -15.563 12.632 18.539 1.00 13.60 337 ASP A O 1
ATOM 2677 N N . TYR A 1 316 ? -13.846 11.579 17.471 1.00 11.56 338 TYR A N 1
ATOM 2678 C CA . TYR A 1 316 ? -13.020 12.768 17.264 1.00 10.00 338 TYR A CA 1
ATOM 2679 C C . TYR A 1 316 ? -12.796 12.943 15.769 1.00 8.91 338 TYR A C 1
ATOM 2680 O O . TYR A 1 316 ? -11.787 12.507 15.238 1.00 10.72 338 TYR A O 1
ATOM 2689 N N . PRO A 1 317 ? -13.761 13.555 15.091 1.00 9.23 339 PRO A N 1
ATOM 2690 C CA . PRO A 1 317 ? -13.605 13.730 13.645 1.00 10.46 339 PRO A CA 1
ATOM 2691 C C . PRO A 1 317 ? -12.512 14.730 13.290 1.00 10.96 339 PRO A C 1
ATOM 2692 O O . PRO A 1 317 ? -12.432 15.799 13.892 1.00 11.31 339 PRO A O 1
ATOM 2696 N N . LEU A 1 318 ? -11.745 14.362 12.276 1.00 9.82 340 LEU A N 1
ATOM 2697 C CA . LEU A 1 318 ? -10.867 15.255 11.532 1.00 10.69 340 LEU A CA 1
ATOM 2698 C C . LEU A 1 318 ? -11.602 15.596 10.228 1.00 11.26 340 LEU A C 1
ATOM 2699 O O . LEU A 1 318 ? -11.934 14.682 9.469 1.00 12.82 340 LEU A O 1
ATOM 2704 N N . TYR A 1 319 ? -11.917 16.870 10.011 1.00 12.03 341 TYR A N 1
ATOM 2705 C CA . TYR A 1 319 ? -12.712 17.291 8.868 1.00 11.44 341 TYR A CA 1
ATOM 2706 C C . TYR A 1 319 ? -11.868 17.832 7.727 1.00 11.17 341 TYR A C 1
ATOM 2707 O O . TYR A 1 319 ? -10.983 18.681 7.937 1.00 12.22 341 TYR A O 1
ATOM 2716 N N . LYS A 1 320 ? -12.177 17.370 6.517 1.00 11.48 342 LYS A N 1
ATOM 2717 C CA . LYS A 1 320 ? -11.437 17.783 5.342 1.00 12.48 342 LYS A CA 1
ATOM 2718 C C . LYS A 1 320 ? -11.681 19.277 5.035 1.00 12.93 342 LYS A C 1
ATOM 2719 O O . LYS A 1 320 ? -12.825 19.769 5.081 1.00 15.29 342 LYS A O 1
ATOM 2725 N N . LEU A 1 321 ? -10.598 19.958 4.673 1.00 12.82 343 LEU A N 1
ATOM 2726 C CA . LEU A 1 321 ? -10.637 21.362 4.318 1.00 12.14 343 LEU A CA 1
ATOM 2727 C C . LEU A 1 321 ? -10.564 21.525 2.802 1.00 13.71 343 LEU A C 1
ATOM 2728 O O . LEU A 1 321 ? -9.922 20.731 2.105 1.00 16.45 343 LEU A O 1
ATOM 2733 N N . ASP A 1 322 ? -11.187 22.592 2.306 1.00 14.01 344 ASP A N 1
ATOM 2734 C CA . ASP A 1 322 ? -11.101 22.941 0.893 1.00 14.03 344 ASP A CA 1
ATOM 2735 C C . ASP A 1 322 ? -9.647 23.110 0.434 1.00 14.45 344 ASP A C 1
ATOM 2736 O O . ASP A 1 322 ? -8.848 23.797 1.085 1.00 15.04 344 ASP A O 1
ATOM 2741 N N . ASN A 1 323 ? -9.292 22.476 -0.696 1.00 14.80 345 ASN A N 1
ATOM 2742 C CA . ASN A 1 323 ? -7.929 22.574 -1.206 1.00 15.65 345 ASN A CA 1
ATOM 2743 C C . ASN A 1 323 ? -7.558 23.959 -1.726 1.00 14.56 345 ASN A C 1
ATOM 2744 O O . ASN A 1 323 ? -6.379 24.227 -2.014 1.00 16.52 345 ASN A O 1
ATOM 2749 N N . SER A 1 324 ? -8.539 24.865 -1.824 1.00 15.29 346 SER A N 1
ATOM 2750 C CA . SER A 1 324 ? -8.266 26.232 -2.304 1.00 14.96 346 SER A CA 1
ATOM 2751 C C . SER A 1 324 ? -7.146 26.851 -1.517 1.00 14.73 346 SER A C 1
ATOM 2752 O O . SER A 1 324 ? -6.328 27.586 -2.048 1.00 14.77 346 SER A O 1
ATOM 2755 N N . ILE A 1 325 ? -7.099 26.545 -0.225 1.00 13.38 347 ILE A N 1
ATOM 2756 C CA . ILE A 1 325 ? -6.103 27.195 0.609 1.00 12.13 347 ILE A CA 1
ATOM 2757 C C . ILE A 1 325 ? -4.652 26.767 0.295 1.00 12.05 347 ILE A C 1
ATOM 2758 O O . ILE A 1 325 ? -3.705 27.464 0.672 1.00 13.10 347 ILE A O 1
ATOM 2763 N N . GLN A 1 326 ? -4.447 25.646 -0.397 1.00 12.31 348 GLN A N 1
ATOM 2764 C CA . GLN A 1 326 ? -3.081 25.258 -0.722 1.00 13.95 348 GLN A CA 1
ATOM 2765 C C . GLN A 1 326 ? -2.741 25.579 -2.165 1.00 17.05 348 GLN A C 1
ATOM 2766 O O . GLN A 1 326 ? -1.672 25.222 -2.623 1.00 21.99 348 GLN A O 1
ATOM 2772 N N A ASN A 1 327 ? -3.670 26.233 -2.875 0.50 20.19 349 ASN A N 1
ATOM 2773 N N B ASN A 1 327 ? -3.635 26.306 -2.848 0.50 18.31 349 ASN A N 1
ATOM 2774 C CA A ASN A 1 327 ? -3.447 26.682 -4.256 0.50 22.95 349 ASN A CA 1
ATOM 2775 C CA B ASN A 1 327 ? -3.490 26.649 -4.269 0.50 19.50 349 ASN A CA 1
ATOM 2776 C C A ASN A 1 327 ? -3.318 28.199 -4.303 0.50 22.45 349 ASN A C 1
ATOM 2777 C C B ASN A 1 327 ? -3.308 28.163 -4.464 0.50 20.51 349 ASN A C 1
ATOM 2778 O O A ASN A 1 327 ? -4.320 28.919 -4.293 0.50 22.03 349 ASN A O 1
ATOM 2779 O O B ASN A 1 327 ? -4.281 28.848 -4.779 0.50 20.36 349 ASN A O 1
ATOM 2788 N N . PHE A 1 328 ? -2.076 28.678 -4.289 1.00 17.48 350 PHE A N 1
ATOM 2789 C CA . PHE A 1 328 ? -1.770 30.107 -4.485 1.00 20.67 350 PHE A CA 1
ATOM 2790 C C . PHE A 1 328 ? -1.428 30.478 -5.915 1.00 18.42 350 PHE A C 1
ATOM 2791 O O . PHE A 1 328 ? -0.660 29.793 -6.595 1.00 25.63 350 PHE A O 1
ATOM 2799 N N . HIS A 1 329 ? -1.856 31.649 -6.319 1.00 26.19 351 HIS A N 1
ATOM 2800 C CA . HIS A 1 329 ? -1.385 32.227 -7.533 1.00 31.82 351 HIS A CA 1
ATOM 2801 C C . HIS A 1 329 ? -0.825 33.528 -7.072 1.00 29.85 351 HIS A C 1
ATOM 2802 O O . HIS A 1 329 ? -1.483 34.323 -6.399 1.00 29.93 351 HIS A O 1
ATOM 2809 N N . HIS A 1 330 ? 0.435 33.719 -7.358 1.00 25.63 352 HIS A N 1
ATOM 2810 C CA . HIS A 1 330 ? 1.024 34.981 -7.054 1.00 30.58 352 HIS A CA 1
ATOM 2811 C C . HIS A 1 330 ? 0.222 36.088 -7.736 1.00 34.69 352 HIS A C 1
ATOM 2812 O O . HIS A 1 330 ? 0.000 37.142 -7.146 1.00 33.29 352 HIS A O 1
ATOM 2819 N N . HIS A 1 331 ? -0.234 35.823 -8.961 1.00 40.32 353 HIS A N 1
ATOM 2820 C CA . HIS A 1 331 ? -0.978 36.814 -9.746 1.00 43.74 353 HIS A CA 1
ATOM 2821 C C . HIS A 1 331 ? -2.048 36.162 -10.626 1.00 47.06 353 HIS A C 1
ATOM 2822 O O . HIS A 1 331 ? -2.378 34.979 -10.480 1.00 43.33 353 HIS A O 1
ATOM 2829 N N . HIS A 1 333 ? -4.135 36.419 -12.963 1.00 26.24 355 HIS A N 1
ATOM 2830 C CA . HIS A 1 333 ? -3.948 36.528 -14.415 1.00 19.98 355 HIS A CA 1
ATOM 2831 C C . HIS A 1 333 ? -2.483 36.709 -14.716 1.00 25.40 355 HIS A C 1
ATOM 2832 O O . HIS A 1 333 ? -1.755 37.245 -13.872 1.00 24.60 355 HIS A O 1
ATOM 2839 N N . HIS A 1 334 ? -2.083 36.363 -15.950 1.00 23.76 356 HIS A N 1
ATOM 2840 C CA . HIS A 1 334 ? -0.642 36.351 -16.345 1.00 20.97 356 HIS A CA 1
ATOM 2841 C C . HIS A 1 334 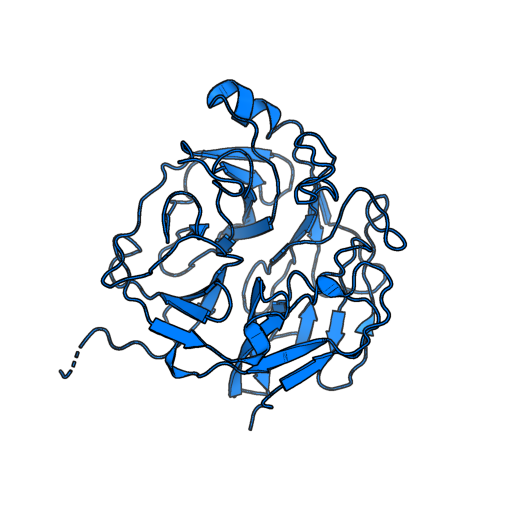? -0.478 36.508 -17.826 1.00 22.15 356 HIS A C 1
ATOM 2842 O O . HIS A 1 334 ? -1.373 36.052 -18.601 1.00 16.52 356 HIS A O 1
#

Nearest PDB structures (foldseek):
  2p9w-assembly1_A  TM=1.003E+00  e=3.477E-73  Malassezia sympodialis
  7tpt-assembly1_C  TM=6.276E-01  e=5.522E-05  Bos taurus
  4xfv-assembly1_A  TM=5.919E-01  e=3.516E-04  Saccharomyces cerevisiae S288C
  5m2n-assembly1_A  TM=4.486E-01  e=1.641E-04  Saccharomyces cerevisiae
  8asw-assembly1_B  TM=4.314E-01  e=6.865E-05  Saccharomyces cerevisiae

Secondary structure (DSSP, 8-state):
---SEEEE--TT---S-EEEETTTTEEEEEETTTTEEEEE-TTT--EEEE--TTT--SS--SEEEEEEEESSSSS--EEEEEEEETTTT-TTS--SSS--EEEEEESS--TT---SEEEESHHHHHHHHHHHSS--EEEEEEEE-TTS-EEEEEEESS-EEEEE-TTS--EEEEEE----SSS--S-SEEEEETTTTEEEEESSSSSEEEEE-SSSS---EEPEESS-----TTEEEEEEEEETTEEEEEEEETTEEEEEE-SSTTSEEEEEEEE-GGGGSS-EEEEEEEEETTEEEEEEEE--GGGTTTS----EEEEEPPGGGG-------

B-factor: mean 15.46, std 8.51, range [2.05, 79.36]

InterPro domains:
  IPR054550 Mal s 1 allergenic protein-like [PF22701] (23-305)
  IPR054550 Mal s 1 allergenic protein-like [cd12811] (25-343)

Radius of gyration: 18.16 Å; Cα contacts (8 Å, |Δi|>4): 1029; chains: 1; bounding box: 42×44×55 Å